Protein AF-A0A661NKR6-F1 (afdb_monomer_lite)

Foldseek 3Di:
DDDDDDDDDDDDDDDDPPDDPDPPDDPPDDPDDPPLPDPLPAQDDQDDLVPQQLDQDPFDWDWAPCVVVVDAPPRTKTAQDACVRLVNLAAEDPVADSVQRIAHLQQSSLVRSLSNRLCVSPPPFGKYWYGQQDPDPVCPPSHHRFKTKIFRPSLFCDDPPDDDDDDQRCPPPDPSSNVSSLSSVLSSLSSSCQQQLNQKAKAAPDPVSLVVSQVVCVVVVRDAHPVGDNYDHDDPVRPGIIIMGGDSPQDNDSCSSVPDDDPPDDDDDDDDD

Radius of gyration: 27.92 Å; chains: 1; bounding box: 48×141×42 Å

Sequence (273 aa):
MLAAGALAPGFLWSEQLAVAPPPAHAAPRAPAAPAWEAPDPAPLPPVAADEYRCEVPDVEIEKAAACDRGAPYPYCHHQLPEPWKVERSYTVWRNTSPEHRTARLALVNLALATAAEYSRIYPGEVLAIGDLDAPGPRHETHDEGVDMDLYLPSAMAVENLRLGEYGENYADLTPLQRRMRQGRVETLARILATCTNGRLRIFYNDEEVEARFLAWYRARGFEESELGPPMRAHNDLHRFHFHVTIPQDSPDGPDLASAGTAPRQPRPPARNR

Structure (mmCIF, N/CA/C/O backbone):
data_AF-A0A661NKR6-F1
#
_entry.id   AF-A0A661NKR6-F1
#
loop_
_atom_site.group_PDB
_atom_site.id
_atom_site.type_symbol
_atom_site.label_atom_id
_atom_site.label_alt_id
_atom_site.label_comp_id
_atom_site.label_asym_id
_atom_site.label_entity_id
_atom_site.label_seq_id
_atom_site.pdbx_PDB_ins_code
_atom_site.Cartn_x
_atom_site.Cartn_y
_atom_site.Cartn_z
_atom_site.occupancy
_atom_site.B_iso_or_equiv
_atom_site.auth_seq_id
_atom_site.auth_comp_id
_atom_site.auth_asym_id
_atom_site.auth_atom_id
_atom_site.pdbx_PDB_model_num
ATOM 1 N N . MET A 1 1 ? 12.064 91.093 -14.810 1.00 40.44 1 MET A N 1
ATOM 2 C CA . MET A 1 1 ? 10.736 90.544 -15.165 1.00 40.44 1 MET A CA 1
ATOM 3 C C . MET A 1 1 ? 10.422 89.500 -14.099 1.00 40.44 1 MET A C 1
ATOM 5 O O . MET A 1 1 ? 11.179 88.550 -14.004 1.00 40.44 1 MET A O 1
ATOM 9 N N . LEU A 1 2 ? 9.699 89.878 -13.033 1.00 35.88 2 LEU A N 1
ATOM 10 C CA . LEU A 1 2 ? 8.238 89.688 -12.856 1.00 35.88 2 LEU A CA 1
ATOM 11 C C . LEU A 1 2 ? 7.853 88.196 -12.937 1.00 35.88 2 LEU A C 1
ATOM 13 O O . LEU A 1 2 ? 8.166 87.582 -13.944 1.00 35.88 2 LEU A O 1
ATOM 17 N N . ALA A 1 3 ? 7.143 87.555 -12.010 1.00 31.30 3 ALA A N 1
ATOM 18 C CA . ALA A 1 3 ? 6.598 87.883 -10.691 1.00 31.30 3 ALA A CA 1
ATOM 19 C C . ALA A 1 3 ? 6.043 86.566 -10.081 1.00 31.30 3 ALA A C 1
ATOM 21 O O . ALA A 1 3 ? 5.913 85.584 -10.804 1.00 31.30 3 ALA A O 1
ATOM 22 N N . ALA A 1 4 ? 5.752 86.592 -8.770 1.00 34.66 4 ALA A N 1
ATOM 23 C CA . ALA A 1 4 ? 4.672 85.923 -8.010 1.00 34.66 4 ALA A CA 1
ATOM 24 C C . ALA A 1 4 ? 3.889 84.754 -8.666 1.00 34.66 4 ALA A C 1
ATOM 26 O O . ALA A 1 4 ? 3.491 84.823 -9.815 1.00 34.66 4 ALA A O 1
ATOM 27 N N . GLY A 1 5 ? 3.510 83.677 -7.981 1.00 31.11 5 GLY A N 1
ATOM 28 C CA . GLY A 1 5 ? 3.109 83.573 -6.583 1.00 31.11 5 GLY A CA 1
ATOM 29 C C . GLY A 1 5 ? 1.701 82.962 -6.504 1.00 31.11 5 GLY A C 1
ATOM 30 O O . GLY A 1 5 ? 0.771 83.502 -7.081 1.00 31.11 5 GLY A O 1
ATOM 31 N N . ALA A 1 6 ? 1.605 81.877 -5.735 1.00 36.94 6 ALA A N 1
ATOM 32 C CA . ALA A 1 6 ? 0.511 81.495 -4.839 1.00 36.94 6 ALA A CA 1
ATOM 33 C C . ALA A 1 6 ? -0.897 81.090 -5.355 1.00 36.94 6 ALA A C 1
ATOM 35 O O . ALA A 1 6 ? -1.451 81.619 -6.309 1.00 36.94 6 ALA A O 1
ATOM 36 N N . LEU A 1 7 ? -1.480 80.227 -4.506 1.00 38.34 7 LEU A N 1
ATOM 37 C CA . LEU A 1 7 ? -2.897 79.965 -4.210 1.00 38.34 7 LEU A CA 1
ATOM 38 C C . LEU A 1 7 ? -3.611 78.829 -4.959 1.00 38.34 7 LEU A C 1
ATOM 40 O O . LEU A 1 7 ? -4.052 78.945 -6.096 1.00 38.34 7 LEU A O 1
ATOM 44 N N . ALA A 1 8 ? -3.838 77.759 -4.192 1.00 43.47 8 ALA A N 1
ATOM 45 C CA . ALA A 1 8 ? -5.017 76.914 -4.308 1.00 43.47 8 ALA A CA 1
ATOM 46 C C . ALA A 1 8 ? -6.291 77.710 -3.964 1.00 43.47 8 ALA A C 1
ATOM 48 O O . ALA A 1 8 ? -6.254 78.608 -3.116 1.00 43.47 8 ALA A O 1
ATOM 49 N N . PRO A 1 9 ? -7.431 77.308 -4.538 1.00 44.81 9 PRO A N 1
ATOM 50 C CA . PRO A 1 9 ? -8.636 77.159 -3.732 1.00 44.81 9 PRO A CA 1
ATOM 51 C C . PRO A 1 9 ? -9.351 75.830 -4.009 1.00 44.81 9 PRO A C 1
ATOM 53 O O . PRO A 1 9 ? -9.241 75.236 -5.080 1.00 44.81 9 PRO A O 1
ATOM 56 N N . GLY A 1 10 ? -10.061 75.352 -2.988 1.00 33.41 10 GLY A N 1
ATOM 57 C CA . GLY A 1 10 ? -10.789 74.092 -3.016 1.00 33.41 10 GLY A CA 1
ATOM 58 C C . GLY A 1 10 ? -12.056 74.105 -3.867 1.00 33.41 10 GLY A C 1
ATOM 59 O O . GLY A 1 10 ? -12.568 75.150 -4.258 1.00 33.41 10 GLY A O 1
ATOM 60 N N . PHE A 1 11 ? -12.592 72.904 -4.064 1.00 36.03 11 PHE A N 1
ATOM 61 C CA . PHE A 1 11 ? -13.990 72.682 -4.401 1.00 36.03 11 PHE A CA 1
ATOM 62 C C . PHE A 1 11 ? -14.528 71.537 -3.541 1.00 36.03 11 PHE A C 1
ATOM 64 O O . PHE A 1 11 ? -13.952 70.452 -3.478 1.00 36.03 11 PHE A O 1
ATOM 71 N N . LEU A 1 12 ? -15.618 71.837 -2.840 1.00 37.28 12 LEU A N 1
ATOM 72 C CA . LEU A 1 12 ? -16.447 70.919 -2.074 1.00 37.28 12 LEU A CA 1
ATOM 73 C C . LEU A 1 12 ? -17.610 70.436 -2.958 1.00 37.28 12 LEU A C 1
ATOM 75 O O . LEU A 1 12 ? -18.268 71.249 -3.596 1.00 37.28 12 LEU A O 1
ATOM 79 N N . TRP A 1 13 ? -17.886 69.136 -2.833 1.00 32.88 13 TRP A N 1
ATOM 80 C CA . TRP A 1 13 ? -19.201 68.475 -2.777 1.00 32.88 13 TRP A CA 1
ATOM 81 C C . TRP A 1 13 ? -19.992 68.078 -4.041 1.00 32.88 13 TRP A C 1
ATOM 83 O O . TRP A 1 13 ? -20.282 68.877 -4.922 1.00 32.88 13 TRP A O 1
ATOM 93 N N . SER A 1 14 ? -20.459 66.821 -3.929 1.00 34.62 14 SER A N 1
ATOM 94 C CA . SER A 1 14 ? -21.691 66.198 -4.445 1.00 34.62 14 SER A CA 1
ATOM 95 C C . SER A 1 14 ? -21.718 65.694 -5.890 1.00 34.62 14 SER A C 1
ATOM 97 O O . SER A 1 14 ? -21.875 66.462 -6.822 1.00 34.62 14 SER A O 1
ATOM 99 N N . GLU A 1 15 ? -21.672 64.369 -6.067 1.00 39.12 15 GLU A N 1
ATOM 100 C CA . GLU A 1 15 ? -22.885 63.534 -6.141 1.00 39.12 15 GLU A CA 1
ATOM 101 C C . GLU A 1 15 ? -22.508 62.049 -5.987 1.00 39.12 15 GLU A C 1
ATOM 103 O O . GLU A 1 15 ? -21.782 61.460 -6.787 1.00 39.12 15 GLU A O 1
ATOM 108 N N . GLN A 1 16 ? -22.986 61.443 -4.899 1.00 40.41 16 GLN A N 1
ATOM 109 C CA . GLN A 1 16 ? -22.987 59.999 -4.705 1.00 40.41 16 GLN A CA 1
ATOM 110 C C . GLN A 1 16 ? -24.008 59.389 -5.663 1.00 40.41 16 GLN A C 1
ATOM 112 O O . GLN A 1 16 ? -25.210 59.426 -5.410 1.00 40.41 16 GLN A O 1
ATOM 117 N N . LEU A 1 17 ? -23.527 58.786 -6.747 1.00 41.84 17 LEU A N 1
ATOM 118 C CA . LEU A 1 17 ? -24.308 57.792 -7.469 1.00 41.84 17 LEU A CA 1
ATOM 119 C C . LEU A 1 17 ? -24.427 56.562 -6.566 1.00 41.84 17 LEU A C 1
ATOM 121 O O . LEU A 1 17 ? -23.497 55.766 -6.435 1.00 41.84 17 LEU A O 1
ATOM 125 N N . ALA A 1 18 ? -25.576 56.441 -5.905 1.00 38.78 18 ALA A N 1
ATOM 126 C CA . ALA A 1 18 ? -25.993 55.220 -5.241 1.00 38.78 18 ALA A CA 1
ATOM 127 C C . ALA A 1 18 ? -26.123 54.114 -6.299 1.00 38.78 18 ALA A C 1
ATOM 129 O O . ALA A 1 18 ? -27.125 54.013 -7.005 1.00 38.78 18 ALA A O 1
ATOM 130 N N . VAL A 1 19 ? -25.085 53.289 -6.426 1.00 44.19 19 VAL A N 1
ATOM 131 C CA . VAL A 1 19 ? -25.174 52.020 -7.143 1.00 44.19 19 VAL A CA 1
ATOM 132 C C . VAL A 1 19 ? -26.032 51.103 -6.278 1.00 44.19 19 VAL A C 1
ATOM 134 O O . VAL A 1 19 ? -25.645 50.747 -5.165 1.00 44.19 19 VAL A O 1
ATOM 137 N N . ALA A 1 20 ? -27.228 50.774 -6.764 1.00 43.50 20 ALA A N 1
ATOM 138 C CA . ALA A 1 20 ? -28.086 49.786 -6.128 1.00 43.50 20 ALA A CA 1
ATOM 139 C C . ALA A 1 20 ? -27.299 48.474 -5.939 1.00 43.50 20 ALA A C 1
ATOM 141 O O . ALA A 1 20 ? -26.609 48.051 -6.874 1.00 43.50 20 ALA A O 1
ATOM 142 N N . PRO A 1 21 ? -27.367 47.825 -4.762 1.00 45.12 21 PRO A N 1
ATOM 143 C CA . PRO A 1 21 ? -26.726 46.534 -4.582 1.00 45.12 21 PRO A CA 1
ATOM 144 C C . PRO A 1 21 ? -27.314 45.541 -5.598 1.00 45.12 21 PRO A C 1
ATOM 146 O O . PRO A 1 21 ? -28.528 45.566 -5.839 1.00 45.12 21 PRO A O 1
ATOM 149 N N . PRO A 1 22 ? -26.485 44.680 -6.212 1.00 42.25 22 PRO A N 1
ATOM 150 C CA . PRO A 1 22 ? -26.990 43.625 -7.077 1.00 42.25 22 PRO A CA 1
ATOM 151 C C . PRO A 1 22 ? -27.999 42.765 -6.299 1.00 42.25 22 PRO A C 1
ATOM 153 O O . PRO A 1 22 ? -27.866 42.620 -5.077 1.00 42.25 22 PRO A O 1
ATOM 156 N N . PRO A 1 23 ? -29.021 42.205 -6.973 1.00 45.16 23 PRO A N 1
ATOM 157 C CA . PRO A 1 23 ? -29.995 41.345 -6.317 1.00 45.16 23 PRO A CA 1
ATOM 158 C C . PRO A 1 23 ? -29.260 40.230 -5.576 1.00 45.16 23 PRO A C 1
ATOM 160 O O . PRO A 1 23 ? -28.330 39.632 -6.119 1.00 45.16 23 PRO A O 1
ATOM 163 N N . ALA A 1 24 ? -29.666 39.981 -4.329 1.00 43.22 24 ALA A N 1
ATOM 164 C CA . ALA A 1 24 ? -29.110 38.926 -3.499 1.00 43.22 24 ALA A CA 1
ATOM 165 C C . ALA A 1 24 ? -29.130 37.611 -4.286 1.00 43.22 24 ALA A C 1
ATOM 167 O O . ALA A 1 24 ? -30.191 37.030 -4.525 1.00 43.22 24 ALA A O 1
ATOM 168 N N . HIS A 1 25 ? -27.952 37.167 -4.725 1.00 39.28 25 HIS A N 1
ATOM 169 C CA . HIS A 1 25 ? -27.786 35.836 -5.272 1.00 39.28 25 HIS A CA 1
ATOM 170 C C . HIS A 1 25 ? -28.262 34.864 -4.198 1.00 39.28 25 HIS A C 1
ATOM 172 O O . HIS A 1 25 ? -27.736 34.858 -3.083 1.00 39.28 25 HIS A O 1
ATOM 178 N N . ALA A 1 26 ? -29.299 34.089 -4.523 1.00 44.75 26 ALA A N 1
ATOM 179 C CA . ALA A 1 26 ? -29.716 32.965 -3.707 1.00 44.75 26 ALA A CA 1
ATOM 180 C C . ALA A 1 26 ? -28.461 32.165 -3.347 1.00 44.75 26 ALA A C 1
ATOM 182 O O . ALA A 1 26 ? -27.665 31.846 -4.235 1.00 44.75 26 ALA A O 1
ATOM 183 N N . ALA A 1 27 ? -28.267 31.918 -2.049 1.00 40.09 27 ALA A N 1
ATOM 184 C CA . ALA A 1 27 ? -27.129 31.158 -1.563 1.00 40.09 27 ALA A CA 1
ATOM 185 C C . ALA A 1 27 ? -26.993 29.884 -2.414 1.00 40.09 27 ALA A C 1
ATOM 187 O O . ALA A 1 27 ? -28.008 29.210 -2.641 1.00 40.09 27 ALA A O 1
ATOM 188 N N . PRO A 1 28 ? -25.792 29.566 -2.932 1.00 42.09 28 PRO A N 1
ATOM 189 C CA . PRO A 1 28 ? -25.600 28.328 -3.661 1.00 42.09 28 PRO A CA 1
ATOM 190 C C . PRO A 1 28 ? -26.069 27.190 -2.759 1.00 42.09 28 PRO A C 1
ATOM 192 O O . PRO A 1 28 ? -25.642 27.073 -1.609 1.00 42.09 28 PRO A O 1
ATOM 195 N N . ARG A 1 29 ? -27.014 26.393 -3.268 1.00 42.31 29 ARG A N 1
ATOM 196 C CA . ARG A 1 29 ? -27.435 25.149 -2.626 1.00 42.31 29 ARG A CA 1
ATOM 197 C C . ARG A 1 29 ? -26.159 24.378 -2.303 1.00 42.31 29 ARG A C 1
ATOM 199 O O . ARG A 1 29 ? -25.349 24.177 -3.209 1.00 42.31 29 ARG A O 1
ATOM 206 N N . ALA A 1 30 ? -25.980 24.005 -1.035 1.00 40.44 30 ALA A N 1
ATOM 207 C CA . ALA A 1 30 ? -24.858 23.177 -0.621 1.00 40.44 30 ALA A CA 1
ATOM 208 C C . ALA A 1 30 ? -24.734 21.999 -1.607 1.00 40.44 30 ALA A C 1
ATOM 210 O O . ALA A 1 30 ? -25.768 21.403 -1.943 1.00 40.44 30 ALA A O 1
ATOM 211 N N . PRO A 1 31 ? -23.532 21.715 -2.139 1.00 43.75 31 PRO A N 1
ATOM 212 C CA . PRO A 1 31 ? -23.353 20.565 -3.008 1.00 43.75 31 PRO A CA 1
ATOM 213 C C . PRO A 1 31 ? -23.849 19.328 -2.260 1.00 43.75 31 PRO A C 1
ATOM 215 O O . PRO A 1 31 ? -23.598 19.178 -1.064 1.00 43.75 31 PRO A O 1
ATOM 218 N N . ALA A 1 32 ? -24.609 18.482 -2.955 1.00 43.22 32 ALA A N 1
ATOM 219 C CA . ALA A 1 32 ? -24.983 17.183 -2.421 1.00 43.22 32 ALA A CA 1
ATOM 220 C C . ALA A 1 32 ? -23.702 16.465 -1.982 1.00 43.22 32 ALA A C 1
ATOM 222 O O . ALA A 1 32 ? -22.708 16.491 -2.715 1.00 43.22 32 ALA A O 1
ATOM 223 N N . ALA A 1 33 ? -23.719 15.883 -0.784 1.00 39.09 33 ALA A N 1
ATOM 224 C CA . ALA A 1 33 ? -22.592 15.116 -0.295 1.00 39.09 33 ALA A CA 1
ATOM 225 C C . ALA A 1 33 ? -22.205 14.038 -1.326 1.00 39.09 33 ALA A C 1
ATOM 227 O O . ALA A 1 33 ? -23.085 13.484 -2.000 1.00 39.09 33 ALA A O 1
ATOM 228 N N . PRO A 1 34 ? -20.902 13.785 -1.528 1.00 40.12 34 PRO A N 1
ATOM 229 C CA . PRO A 1 34 ? -20.452 12.813 -2.509 1.00 40.12 34 PRO A CA 1
ATOM 230 C C . PRO A 1 34 ? -21.008 11.420 -2.178 1.00 40.12 34 PRO A C 1
ATOM 232 O O . PRO A 1 34 ? -21.169 11.051 -1.018 1.00 40.12 34 PRO A O 1
ATOM 235 N N . ALA A 1 35 ? -21.298 10.636 -3.219 1.00 39.88 35 ALA A N 1
ATOM 236 C CA . ALA A 1 35 ? -22.037 9.369 -3.158 1.00 39.88 35 ALA A CA 1
ATOM 237 C C . ALA A 1 35 ? -21.377 8.231 -2.339 1.00 39.88 35 ALA A C 1
ATOM 239 O O . ALA A 1 35 ? -21.869 7.106 -2.361 1.00 39.88 35 ALA A O 1
ATOM 240 N N . TRP A 1 36 ? -20.278 8.502 -1.632 1.00 46.62 36 TRP A N 1
ATOM 241 C CA . TRP A 1 36 ? -19.588 7.567 -0.743 1.00 46.62 36 TRP A CA 1
ATOM 242 C C . TRP A 1 36 ? -19.952 7.742 0.742 1.00 46.62 36 TRP A C 1
ATOM 244 O O . TRP A 1 36 ? -19.461 6.976 1.567 1.00 46.62 36 TRP A O 1
ATOM 254 N N . GLU A 1 37 ? -20.852 8.669 1.098 1.00 42.56 37 GLU A N 1
ATOM 255 C CA . GLU A 1 37 ? -21.526 8.684 2.409 1.00 42.56 37 GLU A CA 1
ATOM 256 C C . GLU A 1 37 ? -22.512 7.505 2.536 1.00 42.56 37 GLU A C 1
ATOM 258 O O . GLU A 1 37 ? -23.729 7.665 2.643 1.00 42.56 37 GLU A O 1
ATOM 263 N N . ALA A 1 38 ? -22.001 6.275 2.518 1.00 46.84 38 ALA A N 1
ATOM 264 C CA . ALA A 1 38 ? -22.726 5.177 3.133 1.00 46.84 38 ALA A CA 1
ATOM 265 C C . ALA A 1 38 ? -22.818 5.467 4.646 1.00 46.84 38 ALA A C 1
ATOM 267 O O . ALA A 1 38 ? -21.849 5.972 5.223 1.00 46.84 38 ALA A O 1
ATOM 268 N N . PRO A 1 39 ? -23.953 5.179 5.313 1.00 43.03 39 PRO A N 1
ATOM 269 C CA . PRO A 1 39 ? -24.022 5.275 6.765 1.00 43.03 39 PRO A CA 1
ATOM 270 C C . PRO A 1 39 ? -22.905 4.416 7.352 1.00 43.03 39 PRO A C 1
ATOM 272 O O . PRO A 1 39 ? -22.816 3.235 7.023 1.00 43.03 39 PRO A O 1
ATOM 275 N N . ASP A 1 40 ? -22.055 5.036 8.175 1.00 53.34 40 ASP A N 1
ATOM 276 C CA . ASP A 1 40 ? -20.886 4.415 8.798 1.00 53.34 40 ASP A CA 1
ATOM 277 C C . ASP A 1 40 ? -21.330 3.086 9.452 1.00 53.34 40 ASP A C 1
ATOM 279 O O . ASP A 1 40 ? -22.037 3.119 10.469 1.00 53.34 40 ASP A O 1
ATOM 283 N N . PRO A 1 41 ? -21.018 1.909 8.864 1.00 48.88 41 PRO A N 1
ATOM 284 C CA . PRO A 1 41 ? -21.438 0.636 9.434 1.00 48.88 41 PRO A CA 1
ATOM 285 C C . PRO A 1 41 ? -20.818 0.512 10.818 1.00 48.88 41 PRO A C 1
ATOM 287 O O . PRO A 1 41 ? -19.670 0.905 10.993 1.00 48.88 41 PRO A O 1
ATOM 290 N N . ALA A 1 42 ? -21.563 -0.013 11.797 1.00 45.44 42 ALA A N 1
ATOM 291 C CA . ALA A 1 42 ? -21.085 -0.179 13.171 1.00 45.44 42 ALA A CA 1
ATOM 292 C C . ALA A 1 42 ? -19.639 -0.719 13.203 1.00 45.44 42 ALA A C 1
ATOM 294 O O . ALA A 1 42 ? -19.317 -1.571 12.371 1.00 45.44 42 ALA A O 1
ATOM 295 N N . PRO A 1 43 ? -18.776 -0.237 14.125 1.00 51.53 43 PRO A N 1
ATOM 296 C CA . PRO A 1 43 ? -17.371 -0.627 14.165 1.00 51.53 43 PRO A CA 1
ATOM 297 C C . PRO A 1 43 ? -17.261 -2.147 14.107 1.00 51.53 43 PRO A C 1
ATOM 299 O O . PRO A 1 43 ? -17.756 -2.842 14.998 1.00 51.53 43 PRO A O 1
ATOM 302 N N . LEU A 1 44 ? -16.650 -2.652 13.035 1.00 54.56 44 LEU A N 1
ATOM 303 C CA . LEU A 1 44 ? -16.362 -4.071 12.942 1.00 54.56 44 LEU A CA 1
ATOM 304 C C . LEU A 1 44 ? -15.378 -4.412 14.067 1.00 54.56 44 LEU A C 1
ATOM 306 O O . LEU A 1 44 ? -14.444 -3.638 14.315 1.00 54.56 44 LEU A O 1
ATOM 310 N N . PRO A 1 45 ? -15.597 -5.520 14.796 1.00 51.66 45 PRO A N 1
ATOM 311 C CA . PRO A 1 45 ? -14.624 -5.974 15.773 1.00 51.66 45 PRO A CA 1
ATOM 312 C C . PRO A 1 45 ? -13.270 -6.162 15.071 1.00 51.66 45 PRO A C 1
ATOM 314 O O . PRO A 1 45 ? -13.246 -6.534 13.895 1.00 51.66 45 PRO A O 1
ATOM 317 N N . PRO A 1 46 ? -12.145 -5.886 15.753 1.00 55.88 46 PRO A N 1
ATOM 318 C CA . PRO A 1 46 ? -10.830 -6.076 15.161 1.00 55.88 46 PRO A CA 1
ATOM 319 C C . PRO A 1 46 ? -10.691 -7.530 14.703 1.00 55.88 46 PRO A C 1
ATOM 321 O O . PRO A 1 46 ? -10.867 -8.449 15.503 1.00 55.88 46 PRO A O 1
ATOM 324 N N . VAL A 1 47 ? -10.385 -7.715 13.419 1.00 59.00 47 VAL A N 1
ATOM 325 C CA . VAL A 1 47 ? -10.065 -9.023 12.835 1.00 59.00 47 VAL A CA 1
ATOM 326 C C . VAL A 1 47 ? -8.865 -9.597 13.587 1.00 59.00 47 VAL A C 1
ATOM 328 O O . VAL A 1 47 ? -7.891 -8.877 13.859 1.00 59.00 47 VAL A O 1
ATOM 331 N N . ALA A 1 48 ? -8.944 -10.870 13.979 1.00 57.91 48 ALA A N 1
ATOM 332 C CA . ALA A 1 48 ? -7.836 -11.519 14.666 1.00 57.91 48 ALA A CA 1
ATOM 333 C C . ALA A 1 48 ? -6.647 -11.677 13.698 1.00 57.91 48 ALA A C 1
ATOM 335 O O . ALA A 1 48 ? -6.812 -11.891 12.502 1.00 57.91 48 ALA A O 1
ATOM 336 N N . ALA A 1 49 ? -5.421 -11.504 14.197 1.00 52.66 49 ALA A N 1
ATOM 337 C CA . ALA A 1 49 ? -4.223 -11.407 13.353 1.00 52.66 49 ALA A CA 1
ATOM 338 C C . ALA A 1 49 ? -3.859 -12.703 12.604 1.00 52.66 49 ALA A C 1
ATOM 340 O O . ALA A 1 49 ? -3.099 -12.661 11.642 1.00 52.66 49 ALA A O 1
ATOM 341 N N . ASP A 1 50 ? -4.349 -13.847 13.070 1.00 56.72 50 ASP A N 1
ATOM 342 C CA . ASP A 1 50 ? -4.221 -15.164 12.444 1.00 56.72 50 ASP A CA 1
ATOM 343 C C . ASP A 1 50 ? -5.260 -15.414 11.338 1.00 56.72 50 ASP A C 1
ATOM 345 O O . ASP A 1 50 ? -5.233 -16.461 10.695 1.00 56.72 50 ASP A O 1
ATOM 349 N N . GLU A 1 51 ? -6.143 -14.446 11.075 1.00 70.94 51 GLU A N 1
ATOM 350 C CA . GLU A 1 51 ? -7.180 -14.543 10.045 1.00 70.94 51 GLU A CA 1
ATOM 351 C C . GLU A 1 51 ? -6.801 -13.861 8.721 1.00 70.94 51 GLU A C 1
ATOM 353 O O . GLU A 1 51 ? -7.576 -13.955 7.763 1.00 70.94 51 GLU A O 1
ATOM 358 N N . TYR A 1 52 ? -5.640 -13.191 8.638 1.00 87.00 52 TYR A N 1
ATOM 359 C CA . TYR A 1 52 ? -5.197 -12.570 7.388 1.00 87.00 52 TYR A CA 1
ATOM 360 C C . TYR A 1 52 ? -4.638 -13.611 6.420 1.00 87.00 52 TYR A C 1
ATOM 362 O O . TYR A 1 52 ? -3.678 -14.310 6.743 1.00 87.00 52 TYR A O 1
ATOM 370 N N . ARG A 1 53 ? -5.230 -13.713 5.226 1.00 87.44 53 ARG A N 1
ATOM 371 C CA . ARG A 1 53 ? -4.887 -14.778 4.266 1.00 87.44 53 ARG A CA 1
ATOM 372 C C . ARG A 1 53 ? -3.687 -14.448 3.391 1.00 87.44 53 ARG A C 1
ATOM 374 O O . ARG A 1 53 ? -2.934 -15.349 3.046 1.00 87.44 53 ARG A O 1
ATOM 381 N N . CYS A 1 54 ? -3.521 -13.171 3.037 1.00 87.50 54 CYS A N 1
ATOM 382 C CA . CYS A 1 54 ? -2.439 -12.691 2.169 1.00 87.50 54 CYS A CA 1
ATOM 383 C C . CYS A 1 54 ? -2.331 -13.464 0.840 1.00 87.50 54 CYS A C 1
ATOM 385 O O . CYS A 1 54 ? -1.247 -13.646 0.289 1.00 87.50 54 CYS A O 1
ATOM 387 N N . GLU A 1 55 ? -3.473 -13.927 0.330 1.00 89.94 55 GLU A N 1
ATOM 388 C CA . GLU A 1 55 ? -3.559 -14.656 -0.929 1.00 89.94 55 GLU A CA 1
ATOM 389 C C . GLU A 1 55 ? -3.461 -13.669 -2.094 1.00 89.94 55 GLU A C 1
ATOM 391 O O . GLU A 1 55 ? -4.257 -12.735 -2.207 1.00 89.94 55 GLU A O 1
ATOM 396 N N . VAL A 1 56 ? -2.482 -13.885 -2.973 1.00 91.19 56 VAL A N 1
ATOM 397 C CA . VAL A 1 56 ? -2.394 -13.159 -4.241 1.00 91.19 56 VAL A CA 1
ATOM 398 C C . VAL A 1 56 ? -3.463 -13.735 -5.180 1.00 91.19 56 VAL A C 1
ATOM 400 O O . VAL A 1 56 ? -3.467 -14.951 -5.395 1.00 91.19 56 VAL A O 1
ATOM 403 N N . PRO A 1 57 ? -4.368 -12.912 -5.739 1.00 91.00 57 PRO A N 1
ATOM 404 C CA . PRO A 1 57 ? -5.328 -13.361 -6.741 1.00 91.00 57 PRO A CA 1
ATOM 405 C C . PRO A 1 57 ? -4.643 -14.054 -7.924 1.00 91.00 57 PRO A C 1
ATOM 407 O O . PRO A 1 57 ? -3.588 -13.612 -8.377 1.00 91.00 57 PRO A O 1
ATOM 410 N N . ASP A 1 58 ? -5.268 -15.107 -8.455 1.00 90.75 58 ASP A N 1
ATOM 411 C CA . ASP A 1 58 ? -4.802 -15.787 -9.667 1.00 90.75 58 ASP A CA 1
ATOM 412 C C . ASP A 1 58 ? -5.071 -14.904 -10.896 1.00 90.75 58 ASP A C 1
ATOM 414 O O . ASP A 1 58 ? -6.152 -14.922 -11.488 1.00 90.75 58 ASP A O 1
ATOM 418 N N . VAL A 1 59 ? -4.100 -14.050 -11.222 1.00 93.25 59 VAL A N 1
ATOM 419 C CA . VAL A 1 59 ? -4.153 -13.103 -12.335 1.00 93.25 59 VAL A CA 1
ATOM 420 C C . VAL A 1 59 ? -2.809 -13.054 -13.047 1.00 93.25 59 VAL A C 1
ATOM 422 O O . VAL A 1 59 ? -1.746 -13.099 -12.431 1.00 93.25 59 VAL A O 1
ATOM 425 N N . GLU A 1 60 ? -2.846 -12.925 -14.370 1.00 94.56 60 GLU A N 1
ATOM 426 C CA . GLU A 1 60 ? -1.637 -12.686 -15.147 1.00 94.56 60 GLU A CA 1
ATOM 427 C C . GLU A 1 60 ? -1.093 -11.278 -14.870 1.00 94.56 60 GLU A C 1
ATOM 429 O O . GLU A 1 60 ? -1.765 -10.269 -15.117 1.00 94.56 60 GLU A O 1
ATOM 434 N N . ILE A 1 61 ? 0.146 -11.229 -14.381 1.00 96.19 61 ILE A N 1
ATOM 435 C CA . ILE A 1 61 ? 0.908 -10.002 -14.170 1.00 96.19 61 ILE A CA 1
ATOM 436 C C . ILE A 1 61 ? 1.855 -9.839 -15.355 1.00 96.19 61 ILE A C 1
ATOM 438 O O . ILE A 1 61 ? 2.776 -10.636 -15.551 1.00 96.19 61 ILE A O 1
ATOM 442 N N . GLU A 1 62 ? 1.615 -8.804 -16.156 1.00 96.62 62 GLU A N 1
ATOM 443 C CA . GLU A 1 62 ? 2.480 -8.479 -17.285 1.00 96.62 62 GLU A CA 1
ATOM 444 C C . GLU A 1 62 ? 3.877 -8.096 -16.780 1.00 96.62 62 GLU A C 1
ATOM 446 O O . GLU A 1 62 ? 4.029 -7.398 -15.776 1.00 96.62 62 GLU A O 1
ATOM 451 N N . LYS A 1 63 ? 4.910 -8.569 -17.479 1.00 95.94 63 LYS A N 1
ATOM 452 C CA . LYS A 1 63 ? 6.315 -8.333 -17.138 1.00 95.94 63 LYS A CA 1
ATOM 453 C C . LYS A 1 63 ? 7.079 -7.783 -18.331 1.00 95.94 63 LYS A C 1
ATOM 455 O O . LYS A 1 63 ? 6.819 -8.155 -19.477 1.00 95.94 63 LYS A O 1
ATOM 460 N N . ALA A 1 64 ? 8.087 -6.963 -18.061 1.00 96.25 64 ALA A N 1
ATOM 461 C CA . ALA A 1 64 ? 8.999 -6.493 -19.091 1.00 96.25 64 ALA A CA 1
ATOM 462 C C . ALA A 1 64 ? 9.791 -7.659 -19.708 1.00 96.25 64 ALA A C 1
ATOM 464 O O . ALA A 1 64 ? 10.283 -8.544 -19.005 1.00 96.25 64 ALA A O 1
ATOM 465 N N . ALA A 1 65 ? 10.037 -7.612 -21.020 1.00 96.62 65 ALA A N 1
ATOM 466 C CA . ALA A 1 65 ? 10.797 -8.646 -21.737 1.00 96.62 65 ALA A CA 1
ATOM 467 C C . ALA A 1 65 ? 12.234 -8.856 -21.209 1.00 96.62 65 ALA A C 1
ATOM 469 O O . ALA A 1 65 ? 12.885 -9.853 -21.521 1.00 96.62 65 ALA A O 1
ATOM 470 N N . ALA A 1 66 ? 12.782 -7.904 -20.446 1.00 96.19 66 ALA A N 1
ATOM 471 C CA . ALA A 1 66 ? 14.090 -8.052 -19.814 1.00 96.19 66 ALA A CA 1
ATOM 472 C C . ALA A 1 66 ? 14.077 -9.034 -18.627 1.00 96.19 66 ALA A C 1
ATOM 474 O O . ALA A 1 66 ? 15.121 -9.619 -18.331 1.00 96.19 66 ALA A O 1
ATOM 475 N N . CYS A 1 67 ? 12.915 -9.283 -18.010 1.00 95.25 67 CYS A N 1
ATOM 476 C CA . CYS A 1 67 ? 12.760 -10.279 -16.950 1.00 95.25 67 CYS A CA 1
ATOM 477 C C . CYS A 1 67 ? 13.112 -11.693 -17.424 1.00 95.25 67 CYS A C 1
ATOM 479 O O . CYS A 1 67 ? 13.799 -12.422 -16.715 1.00 95.25 67 CYS A O 1
ATOM 481 N N . ASP A 1 68 ? 12.751 -12.057 -18.659 1.00 95.56 68 ASP A N 1
ATOM 482 C CA . ASP A 1 68 ? 13.068 -13.377 -19.231 1.00 95.56 68 ASP A CA 1
ATOM 483 C C . ASP A 1 68 ? 14.572 -13.611 -19.424 1.00 95.56 68 ASP A C 1
ATOM 485 O O . ASP A 1 68 ? 15.020 -14.744 -19.588 1.00 95.56 68 ASP A O 1
ATOM 489 N N . ARG A 1 69 ? 15.367 -12.538 -19.393 1.00 95.19 69 ARG A N 1
ATOM 490 C CA . ARG A 1 69 ? 16.831 -12.589 -19.472 1.00 95.19 69 ARG A CA 1
ATOM 491 C C . ARG A 1 69 ? 17.507 -12.457 -18.105 1.00 95.19 69 ARG A C 1
ATOM 493 O O . ARG A 1 69 ? 18.728 -12.351 -18.060 1.00 95.19 69 ARG A O 1
ATOM 500 N N . GLY A 1 70 ? 16.738 -12.426 -17.014 1.00 92.56 70 GLY A N 1
ATOM 501 C CA . GLY A 1 70 ? 17.258 -12.233 -15.659 1.00 92.56 70 GLY A CA 1
ATOM 502 C C . GLY A 1 70 ? 17.857 -10.845 -15.422 1.00 92.56 70 GLY A C 1
ATOM 503 O O . GLY A 1 70 ? 18.767 -10.707 -14.608 1.00 92.56 70 GLY A O 1
ATOM 504 N N . ALA A 1 71 ? 17.406 -9.821 -16.157 1.00 95.88 71 ALA A N 1
ATOM 505 C CA . ALA A 1 71 ? 17.853 -8.454 -15.910 1.00 95.88 71 ALA A CA 1
ATOM 506 C C . ALA A 1 71 ? 17.401 -7.984 -14.513 1.00 95.88 71 ALA A C 1
ATOM 508 O O . ALA A 1 71 ? 16.318 -8.368 -14.072 1.00 95.88 71 ALA A O 1
ATOM 509 N N . PRO A 1 72 ? 18.183 -7.140 -13.821 1.00 93.19 72 PRO A N 1
ATOM 510 C CA . PRO A 1 72 ? 17.752 -6.554 -12.559 1.00 93.19 72 PRO A CA 1
ATOM 511 C C . PRO A 1 72 ? 16.720 -5.442 -12.790 1.00 93.19 72 PRO A C 1
ATOM 513 O O . PRO A 1 72 ? 16.540 -4.947 -13.908 1.00 93.19 72 PRO A O 1
ATOM 516 N N . TYR A 1 73 ? 16.082 -5.005 -11.709 1.00 93.00 73 TYR A N 1
ATOM 517 C CA . TYR A 1 73 ? 15.376 -3.726 -11.669 1.00 93.00 73 TYR A CA 1
ATOM 518 C C . TYR A 1 73 ? 16.339 -2.562 -12.014 1.00 93.00 73 TYR A C 1
ATOM 520 O O . TYR A 1 73 ? 17.524 -2.666 -11.681 1.00 93.00 73 TYR A O 1
ATOM 528 N N . PRO A 1 74 ? 15.903 -1.489 -12.707 1.00 93.62 74 PRO A N 1
ATOM 529 C CA . PRO A 1 74 ? 14.543 -1.210 -13.198 1.00 93.62 74 PRO A CA 1
ATOM 530 C C . PRO A 1 74 ? 14.185 -1.894 -14.528 1.00 93.62 74 PRO A C 1
ATOM 532 O O . PRO A 1 74 ? 13.064 -1.775 -15.015 1.00 93.62 74 PRO A O 1
ATOM 535 N N . TYR A 1 75 ? 15.109 -2.633 -15.149 1.00 95.00 75 TYR A N 1
ATOM 536 C CA . TYR A 1 75 ? 14.867 -3.239 -16.462 1.00 95.00 75 TYR A CA 1
ATOM 537 C C . TYR A 1 75 ? 13.872 -4.401 -16.404 1.00 95.00 75 TYR A C 1
ATOM 539 O O . TYR A 1 75 ? 13.042 -4.534 -17.302 1.00 95.00 75 TYR A O 1
ATOM 547 N N . CYS A 1 76 ? 13.952 -5.243 -15.369 1.00 95.44 76 CYS A N 1
ATOM 548 C CA . CYS A 1 76 ? 12.900 -6.203 -15.057 1.00 95.44 76 CYS A CA 1
ATOM 549 C C . CYS A 1 76 ? 11.915 -5.601 -14.053 1.00 95.44 76 CYS A C 1
ATOM 551 O O . CYS A 1 76 ? 12.226 -5.472 -12.869 1.00 95.44 76 CYS A O 1
ATOM 553 N N . HIS A 1 77 ? 10.721 -5.276 -14.535 1.00 95.69 77 HIS A N 1
ATOM 554 C CA . HIS A 1 77 ? 9.598 -4.804 -13.737 1.00 95.69 77 HIS A CA 1
ATOM 555 C C . HIS A 1 77 ? 8.305 -5.486 -14.187 1.00 95.69 77 HIS A C 1
ATOM 557 O O . HIS A 1 77 ? 8.217 -6.054 -15.282 1.00 95.69 77 HIS A O 1
ATOM 563 N N . HIS A 1 78 ? 7.315 -5.426 -13.311 1.00 97.06 78 HIS A N 1
ATOM 564 C CA . HIS A 1 78 ? 6.004 -6.027 -13.457 1.00 97.06 78 HIS A CA 1
ATOM 565 C C . HIS A 1 78 ? 4.950 -4.933 -13.377 1.00 97.06 78 HIS A C 1
ATOM 567 O O . HIS A 1 78 ? 5.038 -4.044 -12.533 1.00 97.06 78 HIS A O 1
ATOM 573 N N . GLN A 1 79 ? 3.977 -5.000 -14.270 1.00 97.19 79 GLN A N 1
ATOM 574 C CA . GLN A 1 79 ? 2.885 -4.050 -14.368 1.00 97.19 79 GLN A CA 1
ATOM 575 C C . GLN A 1 79 ? 1.766 -4.480 -13.423 1.00 97.19 79 GLN A C 1
ATOM 577 O O . GLN A 1 79 ? 1.243 -5.591 -13.545 1.00 97.19 79 GLN A O 1
ATOM 582 N N . LEU A 1 80 ? 1.361 -3.592 -12.512 1.00 97.44 80 LEU A N 1
ATOM 583 C CA . LEU A 1 80 ? 0.148 -3.783 -11.727 1.00 97.44 80 LEU A CA 1
ATOM 584 C C . LEU A 1 80 ? -1.019 -4.026 -12.701 1.00 97.44 80 LEU A C 1
ATOM 586 O O . LEU A 1 80 ? -1.220 -3.197 -13.600 1.00 97.44 80 LEU A O 1
ATOM 590 N N . PRO A 1 81 ? -1.769 -5.137 -12.557 1.00 96.56 81 PRO A N 1
ATOM 591 C CA . PRO A 1 81 ? -2.900 -5.434 -13.421 1.00 96.56 81 PRO A CA 1
ATOM 592 C C . PRO A 1 81 ? -3.930 -4.301 -13.476 1.00 96.56 81 PRO A C 1
ATOM 594 O O . PRO A 1 81 ? -3.942 -3.362 -12.681 1.00 96.56 81 PRO A O 1
ATOM 597 N N . GLU A 1 82 ? -4.851 -4.390 -14.424 1.00 95.81 82 GLU A N 1
ATOM 598 C CA . GLU A 1 82 ? -5.988 -3.477 -14.445 1.00 95.81 82 GLU A CA 1
ATOM 599 C C . GLU A 1 82 ? -7.039 -3.911 -13.408 1.00 95.81 82 GLU A C 1
ATOM 601 O O . GLU A 1 82 ? -7.315 -5.112 -13.315 1.00 95.81 82 GLU A O 1
ATOM 606 N N . PRO A 1 83 ? -7.692 -2.985 -12.676 1.00 93.94 83 PRO A N 1
ATOM 607 C CA . PRO A 1 83 ? -8.625 -3.321 -11.594 1.00 93.94 83 PRO A CA 1
ATOM 608 C C . PRO A 1 83 ? -9.718 -4.335 -11.956 1.00 93.94 83 PRO A C 1
ATOM 610 O O . PRO A 1 83 ? -10.122 -5.163 -11.142 1.00 93.94 83 PRO A O 1
ATOM 613 N N . TRP A 1 84 ? -10.220 -4.300 -13.193 1.00 92.62 84 TRP A N 1
ATOM 614 C CA . TRP A 1 84 ? -11.266 -5.223 -13.643 1.00 92.62 84 TRP A CA 1
ATOM 615 C C . TRP A 1 84 ? -10.783 -6.667 -13.830 1.00 92.62 84 TRP A C 1
ATOM 617 O O . TRP A 1 84 ? -11.625 -7.553 -13.942 1.00 92.62 84 TRP A O 1
ATOM 627 N N . LYS A 1 85 ? -9.467 -6.919 -13.864 1.00 92.38 85 LYS A N 1
ATOM 628 C CA . LYS A 1 85 ? -8.897 -8.274 -13.915 1.00 92.38 85 LYS A CA 1
ATOM 629 C C . LYS A 1 85 ? -8.902 -8.975 -12.550 1.00 92.38 85 LYS A C 1
ATOM 631 O O . LYS A 1 85 ? -8.735 -10.185 -12.514 1.00 92.38 85 LYS A O 1
ATOM 636 N N . VAL A 1 86 ? -9.115 -8.241 -11.454 1.00 89.25 86 VAL A N 1
ATOM 637 C CA . VAL A 1 86 ? -9.098 -8.767 -10.074 1.00 89.25 86 VAL A CA 1
ATOM 638 C C . VAL A 1 86 ? -10.378 -8.427 -9.306 1.00 89.25 86 VAL A C 1
ATOM 640 O O . VAL A 1 86 ? -10.349 -7.954 -8.172 1.00 89.25 86 VAL A O 1
ATOM 643 N N . GLU A 1 87 ? -11.525 -8.591 -9.968 1.00 87.06 87 GLU A N 1
ATOM 644 C CA . GLU A 1 87 ? -12.857 -8.353 -9.383 1.00 87.06 87 GLU A CA 1
ATOM 645 C C . GLU A 1 87 ? -13.057 -6.941 -8.793 1.00 87.06 87 GLU A C 1
ATOM 647 O O . GLU A 1 87 ? -13.978 -6.714 -8.014 1.00 87.06 87 GLU A O 1
ATOM 652 N N . ARG A 1 88 ? -12.234 -5.963 -9.204 1.00 85.38 88 ARG A N 1
ATOM 653 C CA . ARG A 1 88 ? -12.237 -4.586 -8.681 1.00 85.38 88 ARG A CA 1
ATOM 654 C C . ARG A 1 88 ? -11.991 -4.499 -7.167 1.00 85.38 88 ARG A C 1
ATOM 656 O O . ARG A 1 88 ? -12.534 -3.609 -6.518 1.00 85.38 88 ARG A O 1
ATOM 663 N N . SER A 1 89 ? -11.140 -5.372 -6.621 1.00 88.62 89 SER A N 1
ATOM 664 C CA . SER A 1 89 ? -10.673 -5.300 -5.222 1.00 88.62 89 SER A CA 1
ATOM 665 C C . SER A 1 89 ? -9.875 -4.025 -4.895 1.00 88.62 89 SER A C 1
ATOM 667 O O . SER A 1 89 ? -9.686 -3.667 -3.732 1.00 88.62 89 SER A O 1
ATOM 669 N N . TYR A 1 90 ? -9.427 -3.302 -5.921 1.00 95.56 90 TYR A N 1
ATOM 670 C CA . TYR A 1 90 ? -8.887 -1.954 -5.802 1.00 95.56 90 TYR A CA 1
ATOM 671 C C . TYR A 1 90 ? -9.379 -1.045 -6.928 1.00 95.56 90 TYR A C 1
ATOM 673 O O . TYR A 1 90 ? -9.974 -1.481 -7.912 1.00 95.56 90 TYR A O 1
ATOM 681 N N . THR A 1 91 ? -9.075 0.241 -6.792 1.00 96.19 91 THR A N 1
ATOM 682 C CA . THR A 1 91 ? -9.055 1.222 -7.881 1.00 96.19 91 THR A CA 1
ATOM 683 C C . THR A 1 91 ? -7.657 1.813 -8.005 1.00 96.19 91 THR A C 1
ATOM 685 O O . THR A 1 91 ? -6.878 1.782 -7.055 1.00 96.19 91 THR A O 1
ATOM 688 N N . VAL A 1 92 ? -7.331 2.390 -9.157 1.00 96.12 92 VAL A N 1
ATOM 689 C CA . VAL A 1 92 ? -6.133 3.224 -9.271 1.00 96.12 92 VAL A CA 1
ATOM 690 C C . VAL A 1 92 ? -6.449 4.627 -8.759 1.00 96.12 92 VAL A C 1
ATOM 692 O O . VAL A 1 92 ? -7.522 5.170 -9.045 1.00 96.12 92 VAL A O 1
ATOM 695 N N . TRP A 1 93 ? -5.535 5.212 -7.990 1.00 94.06 93 TRP A N 1
ATOM 696 C CA . TRP A 1 93 ? -5.645 6.593 -7.549 1.00 94.06 93 TRP A CA 1
ATOM 697 C C . TRP A 1 93 ? -5.560 7.547 -8.744 1.00 94.06 93 TRP A C 1
ATOM 699 O O . TRP A 1 93 ? -4.741 7.388 -9.644 1.00 94.06 93 TRP A O 1
ATOM 709 N N . ARG A 1 94 ? -6.411 8.574 -8.761 1.00 89.19 94 ARG A N 1
ATOM 710 C CA . ARG A 1 94 ? -6.617 9.468 -9.922 1.00 89.19 94 ARG A CA 1
ATOM 711 C C . ARG A 1 94 ? -5.350 10.115 -10.500 1.00 89.19 94 ARG A C 1
ATOM 713 O O . ARG A 1 94 ? -5.361 10.489 -11.667 1.00 89.19 94 ARG A O 1
ATOM 720 N N . ASN A 1 95 ? -4.308 10.288 -9.688 1.00 87.19 95 ASN A N 1
ATOM 721 C CA . ASN A 1 95 ? -3.073 10.967 -10.084 1.00 87.19 95 ASN A CA 1
ATOM 722 C C . ASN A 1 95 ? -1.966 9.996 -10.517 1.00 87.19 95 ASN A C 1
ATOM 724 O O . ASN A 1 95 ? -0.902 10.454 -10.918 1.00 87.19 95 ASN A O 1
ATOM 728 N N . THR A 1 96 ? -2.227 8.690 -10.478 1.00 92.25 96 THR A N 1
ATOM 729 C CA . THR A 1 96 ? -1.256 7.654 -10.827 1.00 92.25 96 THR A CA 1
ATOM 730 C C . THR A 1 96 ? -1.318 7.339 -12.312 1.00 92.25 96 THR A C 1
ATOM 732 O O . THR A 1 96 ? -2.305 6.785 -12.826 1.00 92.25 96 THR A O 1
ATOM 735 N N . SER A 1 97 ? -0.245 7.693 -13.017 1.00 91.31 97 SER A N 1
ATOM 736 C CA . SER A 1 97 ? -0.105 7.413 -14.444 1.00 91.31 97 SER A CA 1
ATOM 737 C C . SER A 1 97 ? 0.141 5.916 -14.688 1.00 91.31 97 SER A C 1
ATOM 739 O O . SER A 1 97 ? 0.525 5.202 -13.762 1.00 91.31 97 SER A O 1
ATOM 741 N N . PRO A 1 98 ? -0.118 5.389 -15.897 1.00 91.38 98 PRO A N 1
ATOM 742 C CA . PRO A 1 98 ? 0.186 3.995 -16.223 1.00 91.38 98 PRO A CA 1
ATOM 743 C C . PRO A 1 98 ? 1.654 3.623 -15.996 1.00 91.38 98 PRO A C 1
ATOM 745 O O . PRO A 1 98 ? 1.932 2.541 -15.493 1.00 91.38 98 PRO A O 1
ATOM 748 N N . GLU A 1 99 ? 2.576 4.533 -16.307 1.00 90.62 99 GLU A N 1
ATOM 749 C CA . GLU A 1 99 ? 4.018 4.330 -16.148 1.00 90.62 99 GLU A CA 1
ATOM 750 C C . GLU A 1 99 ? 4.413 4.185 -14.675 1.00 90.62 99 GLU A C 1
ATOM 752 O O . GLU A 1 99 ? 5.354 3.466 -14.373 1.00 90.62 99 GLU A O 1
ATOM 757 N N . HIS A 1 100 ? 3.661 4.800 -13.754 1.00 95.62 100 HIS A N 1
ATOM 758 C CA . HIS A 1 100 ? 3.932 4.717 -12.317 1.00 95.62 100 HIS A CA 1
ATOM 759 C C . HIS A 1 100 ? 3.417 3.432 -11.660 1.00 95.62 100 HIS A C 1
ATOM 761 O O . HIS A 1 100 ? 3.549 3.248 -10.454 1.00 95.62 100 HIS A O 1
ATOM 767 N N . ARG A 1 101 ? 2.792 2.538 -12.432 1.00 96.56 101 ARG A N 1
ATOM 768 C CA . ARG A 1 101 ? 2.173 1.298 -11.938 1.00 96.56 101 ARG A CA 1
ATOM 769 C C . ARG A 1 101 ? 3.059 0.075 -12.150 1.00 96.56 101 ARG A C 1
ATOM 771 O O . ARG A 1 101 ? 2.570 -1.052 -12.072 1.00 96.56 101 ARG A O 1
ATOM 778 N N . THR A 1 102 ? 4.337 0.277 -12.444 1.00 96.81 102 THR A N 1
ATOM 779 C CA . THR A 1 102 ? 5.321 -0.800 -12.527 1.00 96.81 102 THR A CA 1
ATOM 780 C C . THR A 1 102 ? 6.104 -0.922 -11.229 1.00 96.81 102 THR A C 1
ATOM 782 O O . THR A 1 102 ? 6.324 0.072 -10.552 1.00 96.81 102 THR A O 1
ATOM 785 N N . ALA A 1 103 ? 6.532 -2.131 -10.870 1.00 97.00 103 ALA A N 1
ATOM 786 C CA . ALA A 1 103 ? 7.409 -2.362 -9.721 1.00 97.00 103 ALA A CA 1
ATOM 787 C C . ALA A 1 103 ? 8.129 -3.711 -9.807 1.00 97.00 103 ALA A C 1
ATOM 789 O O . ALA A 1 103 ? 7.997 -4.457 -10.782 1.00 97.00 103 ALA A O 1
ATOM 790 N N . ARG A 1 104 ? 8.867 -4.069 -8.753 1.00 96.81 104 ARG A N 1
ATOM 791 C CA . ARG A 1 104 ? 9.300 -5.454 -8.533 1.00 96.81 104 ARG A CA 1
ATOM 792 C C . ARG A 1 104 ? 8.085 -6.351 -8.282 1.00 96.81 104 ARG A C 1
ATOM 794 O O . ARG A 1 104 ? 7.072 -5.904 -7.744 1.00 96.81 104 ARG A O 1
ATOM 801 N N . LEU A 1 105 ? 8.199 -7.631 -8.642 1.00 95.69 105 LEU A N 1
ATOM 802 C CA . LEU A 1 105 ? 7.092 -8.587 -8.528 1.00 95.69 105 LEU A CA 1
ATOM 803 C C . LEU A 1 105 ? 6.589 -8.717 -7.083 1.00 95.69 105 LEU A C 1
ATOM 805 O O . LEU A 1 105 ? 5.382 -8.672 -6.864 1.00 95.69 105 LEU A O 1
ATOM 809 N N . ALA A 1 106 ? 7.499 -8.783 -6.106 1.00 95.75 106 ALA A N 1
ATOM 810 C CA . ALA A 1 106 ? 7.160 -8.778 -4.683 1.00 95.75 106 ALA A CA 1
ATOM 811 C C . ALA A 1 106 ? 6.210 -7.631 -4.277 1.00 95.75 106 ALA A C 1
ATOM 813 O O . ALA A 1 106 ? 5.234 -7.869 -3.565 1.00 95.75 106 ALA A O 1
ATOM 814 N N . LEU A 1 107 ? 6.441 -6.402 -4.761 1.00 97.19 107 LEU A N 1
ATOM 815 C CA . LEU A 1 107 ? 5.586 -5.257 -4.435 1.00 97.19 107 LEU A CA 1
ATOM 816 C C . LEU A 1 107 ? 4.223 -5.344 -5.132 1.00 97.19 107 LEU A C 1
ATOM 818 O O . LEU A 1 107 ? 3.199 -5.097 -4.496 1.00 97.19 107 LEU A O 1
ATOM 822 N N . VAL A 1 108 ? 4.190 -5.742 -6.411 1.00 97.19 108 VAL A N 1
ATOM 823 C CA . VAL A 1 108 ? 2.924 -5.948 -7.139 1.00 97.19 108 VAL A CA 1
ATOM 824 C C . VAL A 1 108 ? 2.070 -7.004 -6.433 1.00 97.19 108 VAL A C 1
ATOM 826 O O . VAL A 1 108 ? 0.885 -6.782 -6.188 1.00 97.19 108 VAL A O 1
ATOM 829 N N . ASN A 1 109 ? 2.676 -8.121 -6.034 1.00 96.56 109 ASN A N 1
ATOM 830 C CA . ASN A 1 109 ? 1.986 -9.185 -5.312 1.00 96.56 109 ASN A CA 1
ATOM 831 C C . ASN A 1 109 ? 1.489 -8.732 -3.939 1.00 96.56 109 ASN A C 1
ATOM 833 O O . ASN A 1 109 ? 0.347 -9.032 -3.587 1.00 96.56 109 ASN A O 1
ATOM 837 N N . LEU A 1 110 ? 2.283 -7.955 -3.193 1.00 96.62 110 LEU A N 1
ATOM 838 C CA . LEU A 1 110 ? 1.837 -7.364 -1.932 1.00 96.62 110 LEU A CA 1
ATOM 839 C C . LEU A 1 110 ? 0.624 -6.449 -2.135 1.00 96.62 110 LEU A C 1
ATOM 841 O O . LEU A 1 110 ? -0.339 -6.540 -1.371 1.00 96.62 110 LEU A O 1
ATOM 845 N N . ALA A 1 111 ? 0.651 -5.592 -3.155 1.00 97.19 111 ALA A N 1
ATOM 846 C CA . ALA A 1 111 ? -0.439 -4.672 -3.451 1.00 97.19 111 ALA A CA 1
ATOM 847 C C . ALA A 1 111 ? -1.739 -5.434 -3.771 1.00 97.19 111 ALA A C 1
ATOM 849 O O . ALA A 1 111 ? -2.797 -5.127 -3.216 1.00 97.19 111 ALA A O 1
ATOM 850 N N . LEU A 1 112 ? -1.647 -6.483 -4.596 1.00 96.38 112 LEU A N 1
ATOM 851 C CA . LEU A 1 112 ? -2.782 -7.330 -4.968 1.00 96.38 112 LEU A CA 1
ATOM 852 C C . LEU A 1 112 ? -3.341 -8.133 -3.785 1.00 96.38 112 LEU A C 1
ATOM 854 O O . LEU A 1 112 ? -4.556 -8.139 -3.576 1.00 96.38 112 LEU A O 1
ATOM 858 N N . ALA A 1 113 ? -2.476 -8.771 -2.992 1.00 94.62 113 ALA A N 1
ATOM 859 C CA . ALA A 1 113 ? -2.886 -9.513 -1.800 1.00 94.62 113 ALA A CA 1
ATOM 860 C C . ALA A 1 113 ? -3.532 -8.589 -0.761 1.00 94.62 113 ALA A C 1
ATOM 862 O O . ALA A 1 113 ? -4.571 -8.917 -0.191 1.00 94.62 113 ALA A O 1
ATOM 863 N N . THR A 1 114 ? -2.963 -7.398 -0.556 1.00 95.31 114 THR A N 1
ATOM 864 C CA . THR A 1 114 ? -3.499 -6.404 0.381 1.00 95.31 114 THR A CA 1
ATOM 865 C C . THR A 1 114 ? -4.874 -5.909 -0.063 1.00 95.31 114 THR A C 1
ATOM 867 O O . THR A 1 114 ? -5.789 -5.847 0.755 1.00 95.31 114 THR A O 1
ATOM 870 N N . ALA A 1 115 ? -5.054 -5.594 -1.350 1.00 95.56 115 ALA A N 1
ATOM 871 C CA . ALA A 1 115 ? -6.339 -5.155 -1.893 1.00 95.56 115 ALA A CA 1
ATOM 872 C C . ALA A 1 115 ? -7.430 -6.232 -1.776 1.00 95.56 115 ALA A C 1
ATOM 874 O O . ALA A 1 115 ? -8.553 -5.941 -1.348 1.00 95.56 115 ALA A O 1
ATOM 875 N N . ALA A 1 116 ? -7.095 -7.478 -2.123 1.00 92.50 116 ALA A N 1
ATOM 876 C CA . ALA A 1 116 ? -8.003 -8.614 -2.009 1.00 92.50 116 ALA A CA 1
ATOM 877 C C . ALA A 1 116 ? -8.405 -8.865 -0.549 1.00 92.50 116 ALA A C 1
ATOM 879 O O . ALA A 1 116 ? -9.592 -8.984 -0.237 1.00 92.50 116 ALA A O 1
ATOM 880 N N . GLU A 1 117 ? -7.430 -8.870 0.359 1.00 92.19 117 GLU A N 1
ATOM 881 C CA . GLU A 1 117 ? -7.664 -9.106 1.780 1.00 92.19 117 GLU A CA 1
ATOM 882 C C . GLU A 1 117 ? -8.471 -7.974 2.429 1.00 92.19 117 GLU A C 1
ATOM 884 O O . GLU A 1 117 ? -9.405 -8.232 3.190 1.00 92.19 117 GLU A O 1
ATOM 889 N N . TYR A 1 118 ? -8.178 -6.719 2.079 1.00 92.44 118 TYR A N 1
ATOM 890 C CA . TYR A 1 118 ? -8.939 -5.569 2.561 1.00 92.44 118 TYR A CA 1
ATOM 891 C C . TYR A 1 118 ? -10.400 -5.633 2.103 1.00 92.44 118 TYR A C 1
ATOM 893 O O . TYR A 1 118 ? -11.307 -5.509 2.927 1.00 92.44 118 TYR A O 1
ATOM 901 N N . SER A 1 119 ? -10.637 -5.915 0.818 1.00 91.06 119 SER A N 1
ATOM 902 C CA . SER A 1 119 ? -11.988 -6.065 0.255 1.00 91.06 119 SER A CA 1
ATOM 903 C C . SER A 1 119 ? -12.761 -7.226 0.886 1.00 91.06 119 SER A C 1
ATOM 905 O O . SER A 1 119 ? -13.977 -7.152 1.060 1.00 91.06 119 SER A O 1
ATOM 907 N N . ARG A 1 120 ? -12.064 -8.304 1.268 1.00 89.75 120 ARG A N 1
ATOM 908 C CA . ARG A 1 120 ? -12.652 -9.443 1.985 1.00 89.75 120 ARG A CA 1
ATOM 909 C C . ARG A 1 120 ? -13.140 -9.049 3.381 1.00 89.75 120 ARG A C 1
ATOM 911 O O . ARG A 1 120 ? -14.176 -9.545 3.823 1.00 89.75 120 ARG A O 1
ATOM 918 N N . ILE A 1 121 ? -12.387 -8.203 4.083 1.00 88.81 121 ILE A N 1
ATOM 919 C CA . ILE A 1 121 ? -12.704 -7.748 5.445 1.00 88.81 121 ILE A CA 1
ATOM 920 C C . ILE A 1 121 ? -13.771 -6.648 5.437 1.00 88.81 121 ILE A C 1
ATOM 922 O O . ILE A 1 121 ? -14.657 -6.655 6.292 1.00 88.81 121 ILE A O 1
ATOM 926 N N . TYR A 1 122 ? -13.720 -5.746 4.456 1.00 88.31 122 TYR A N 1
ATOM 927 C CA . TYR A 1 122 ? -14.670 -4.649 4.275 1.00 88.31 122 TYR A CA 1
ATOM 928 C C . TYR A 1 122 ? -15.395 -4.762 2.922 1.00 88.31 122 TYR A C 1
ATOM 930 O O . TYR A 1 122 ? -15.091 -4.008 1.995 1.00 88.31 122 TYR A O 1
ATOM 938 N N . PRO A 1 123 ? -16.373 -5.682 2.779 1.00 87.12 123 PRO A N 1
ATOM 939 C CA . PRO A 1 123 ? -17.100 -5.848 1.526 1.00 87.12 123 PRO A CA 1
ATOM 940 C C . PRO A 1 123 ? -17.753 -4.544 1.054 1.00 87.12 123 PRO A C 1
ATOM 942 O O . PRO A 1 123 ? -18.517 -3.918 1.788 1.00 87.12 123 PRO A O 1
ATOM 945 N N . GLY A 1 124 ? -17.482 -4.162 -0.195 1.00 85.25 124 GLY A N 1
ATOM 946 C CA . GLY A 1 124 ? -17.999 -2.935 -0.811 1.00 85.25 124 GLY A CA 1
ATOM 947 C C . GLY A 1 124 ? -17.103 -1.706 -0.632 1.00 85.25 124 GLY A C 1
ATOM 948 O O . GLY A 1 124 ? -17.336 -0.702 -1.304 1.00 85.25 124 GLY A O 1
ATOM 949 N N . GLU A 1 125 ? -16.069 -1.781 0.207 1.00 88.12 125 GLU A N 1
ATOM 950 C CA . GLU A 1 125 ? -14.982 -0.802 0.223 1.00 88.12 125 GLU A CA 1
ATOM 951 C C . GLU A 1 125 ? -13.874 -1.249 -0.745 1.00 88.12 125 GLU A C 1
ATOM 953 O O . GLU A 1 125 ? -13.675 -2.441 -0.973 1.00 88.12 125 GLU A O 1
ATOM 958 N N . VAL A 1 126 ? -13.157 -0.288 -1.332 1.00 87.00 126 VAL A N 1
ATOM 959 C CA . VAL A 1 126 ? -12.022 -0.561 -2.224 1.00 87.00 126 VAL A CA 1
ATOM 960 C C . VAL A 1 126 ? -10.785 0.176 -1.736 1.00 87.00 126 VAL A C 1
ATOM 962 O O . VAL A 1 126 ? -10.858 1.338 -1.327 1.00 87.00 126 VAL A O 1
ATOM 965 N N . LEU A 1 127 ? -9.641 -0.497 -1.816 1.00 94.31 127 LEU A N 1
ATOM 966 C CA . LEU A 1 127 ? -8.336 0.131 -1.648 1.00 94.31 127 LEU A CA 1
ATOM 967 C C . LEU A 1 127 ? -8.014 0.934 -2.914 1.00 94.31 127 LEU A C 1
ATOM 969 O O . LEU A 1 127 ? -8.266 0.467 -4.023 1.00 94.31 127 LEU A O 1
ATOM 973 N N . ALA A 1 128 ? -7.466 2.136 -2.786 1.00 95.88 128 ALA A N 1
ATOM 974 C CA . ALA A 1 128 ? -6.965 2.880 -3.935 1.00 95.88 128 ALA A CA 1
ATOM 975 C C . ALA A 1 128 ? -5.436 2.790 -3.971 1.00 95.88 128 ALA A C 1
ATOM 977 O O . ALA A 1 128 ? -4.769 3.241 -3.043 1.00 95.88 128 ALA A O 1
ATOM 978 N N . ILE A 1 129 ? -4.889 2.196 -5.030 1.00 97.44 129 ILE A N 1
ATOM 979 C CA . ILE A 1 129 ? -3.444 2.037 -5.219 1.00 97.44 129 ILE A CA 1
ATOM 980 C C . ILE A 1 129 ? -2.920 3.237 -6.007 1.00 97.44 129 ILE A C 1
ATOM 982 O O . ILE A 1 129 ? -3.440 3.553 -7.081 1.00 97.44 129 ILE A O 1
ATOM 986 N N . GLY A 1 130 ? -1.940 3.920 -5.429 1.00 95.62 130 GLY A N 1
ATOM 987 C CA . GLY A 1 130 ? -1.250 5.061 -6.003 1.00 95.62 130 GLY A CA 1
ATOM 988 C C . GLY A 1 130 ? 0.006 4.672 -6.772 1.00 95.62 130 GLY A C 1
ATOM 989 O O . GLY A 1 130 ? 0.048 3.631 -7.426 1.00 95.62 130 GLY A O 1
ATOM 990 N N . ASP A 1 131 ? 1.011 5.538 -6.703 1.00 96.00 131 ASP A N 1
ATOM 991 C CA . ASP A 1 131 ? 2.276 5.371 -7.410 1.00 96.00 131 ASP A CA 1
ATOM 992 C C . ASP A 1 131 ? 3.090 4.225 -6.795 1.00 96.00 131 ASP A C 1
ATOM 994 O O . ASP A 1 131 ? 3.113 4.058 -5.576 1.00 96.00 131 ASP A O 1
ATOM 998 N N . LEU A 1 132 ? 3.729 3.423 -7.650 1.00 96.50 132 LEU A N 1
ATOM 999 C CA . LEU A 1 132 ? 4.652 2.351 -7.279 1.00 96.50 132 LEU A CA 1
ATOM 1000 C C . LEU A 1 132 ? 6.088 2.761 -7.650 1.00 96.50 132 LEU A C 1
ATOM 1002 O O . LEU A 1 132 ? 6.922 2.987 -6.781 1.00 96.50 132 LEU A O 1
ATOM 1006 N N . ASP A 1 133 ? 6.365 2.943 -8.940 1.00 93.56 133 ASP A N 1
ATOM 1007 C CA . ASP A 1 133 ? 7.651 3.445 -9.443 1.00 93.56 133 ASP A CA 1
ATOM 1008 C C . ASP A 1 133 ? 7.451 4.775 -10.164 1.00 93.56 133 ASP A C 1
ATOM 1010 O O . ASP A 1 133 ? 7.021 4.823 -11.310 1.00 93.56 133 ASP A O 1
ATOM 1014 N N . ALA A 1 134 ? 7.734 5.873 -9.482 1.00 89.50 134 ALA A N 1
ATOM 1015 C CA . ALA A 1 134 ? 7.476 7.230 -9.939 1.00 89.50 134 ALA A CA 1
ATOM 1016 C C . ALA A 1 134 ? 8.724 8.103 -9.750 1.00 89.50 134 ALA A C 1
ATOM 1018 O O . ALA A 1 134 ? 8.661 9.116 -9.049 1.00 89.50 134 ALA A O 1
ATOM 1019 N N . PRO A 1 135 ? 9.876 7.739 -10.346 1.00 82.00 135 PRO A N 1
ATOM 1020 C CA . PRO A 1 135 ? 11.136 8.407 -10.064 1.00 82.00 135 PRO A CA 1
ATOM 1021 C C . PRO A 1 135 ? 11.040 9.899 -10.388 1.00 82.00 135 PRO A C 1
ATOM 1023 O O . PRO A 1 135 ? 10.711 10.309 -11.505 1.00 82.00 135 PRO A O 1
ATOM 1026 N N . GLY A 1 136 ? 11.345 10.747 -9.407 1.00 75.88 136 GLY A N 1
ATOM 1027 C CA . GLY A 1 136 ? 11.306 12.189 -9.605 1.00 75.88 136 GLY A CA 1
ATOM 1028 C C . GLY A 1 136 ? 11.428 13.004 -8.321 1.00 75.88 136 GLY A C 1
ATOM 1029 O O . GLY A 1 136 ? 11.318 12.476 -7.219 1.00 75.88 136 GLY A O 1
ATOM 1030 N N . PRO A 1 137 ? 11.585 14.335 -8.440 1.00 70.50 137 PRO A N 1
ATOM 1031 C CA . PRO A 1 137 ? 11.857 15.227 -7.307 1.00 70.50 137 PRO A CA 1
ATOM 1032 C C . PRO A 1 137 ? 10.698 15.357 -6.304 1.00 70.50 137 PRO A C 1
ATOM 1034 O O . PRO A 1 137 ? 10.831 16.061 -5.311 1.00 70.50 137 PRO A O 1
ATOM 1037 N N . ARG A 1 138 ? 9.536 14.752 -6.583 1.00 68.44 138 ARG A N 1
ATOM 1038 C CA . ARG A 1 138 ? 8.384 14.713 -5.667 1.00 68.44 138 ARG A CA 1
ATOM 1039 C C . ARG A 1 138 ? 8.204 13.362 -4.972 1.00 68.44 138 ARG A C 1
ATOM 1041 O O . ARG A 1 138 ? 7.472 13.309 -3.994 1.00 68.44 138 ARG A O 1
ATOM 1048 N N . HIS A 1 139 ? 8.862 12.315 -5.464 1.00 75.19 139 HIS A N 1
ATOM 1049 C CA . HIS A 1 139 ? 8.708 10.931 -5.022 1.00 75.19 139 HIS A CA 1
ATOM 1050 C C . HIS A 1 139 ? 10.106 10.314 -4.882 1.00 75.19 139 HIS A C 1
ATOM 1052 O O . HIS A 1 139 ? 10.472 9.389 -5.598 1.00 75.19 139 HIS A O 1
ATOM 1058 N N . GLU A 1 140 ? 10.914 10.890 -3.985 1.00 75.81 140 GLU A N 1
ATOM 1059 C CA . GLU A 1 140 ? 12.356 10.609 -3.863 1.00 75.81 140 GLU A CA 1
ATOM 1060 C C . GLU A 1 140 ? 12.701 9.138 -3.590 1.00 75.81 140 GLU A C 1
ATOM 1062 O O . GLU A 1 140 ? 13.848 8.759 -3.787 1.00 75.81 140 GLU A O 1
ATOM 1067 N N . THR A 1 141 ? 11.748 8.324 -3.129 1.00 82.81 141 THR A N 1
ATOM 1068 C CA . THR A 1 141 ? 11.964 6.897 -2.844 1.00 82.81 141 THR A CA 1
ATOM 1069 C C . THR A 1 141 ? 11.303 5.957 -3.854 1.00 82.81 141 THR A C 1
ATOM 1071 O O . THR A 1 141 ? 11.577 4.768 -3.827 1.00 82.81 141 THR A O 1
ATOM 1074 N N . HIS A 1 142 ? 10.432 6.444 -4.745 1.00 91.31 142 HIS A N 1
ATOM 1075 C CA . HIS A 1 142 ? 9.753 5.595 -5.735 1.00 91.31 142 HIS A CA 1
ATOM 1076 C C . HIS A 1 142 ? 10.620 5.377 -6.981 1.00 91.31 142 HIS A C 1
ATOM 1078 O O . HIS A 1 142 ? 10.199 5.704 -8.086 1.00 91.31 142 HIS A O 1
ATOM 1084 N N . ASP A 1 143 ? 11.845 4.892 -6.809 1.00 90.88 143 ASP A N 1
ATOM 1085 C CA . ASP A 1 143 ? 12.800 4.672 -7.904 1.00 90.88 143 ASP A CA 1
ATOM 1086 C C . ASP A 1 143 ? 13.431 3.272 -7.905 1.00 90.88 143 ASP A C 1
ATOM 1088 O O . ASP A 1 143 ? 14.191 2.924 -8.809 1.00 90.88 143 ASP A O 1
ATOM 1092 N N . GLU A 1 144 ? 13.089 2.445 -6.913 1.00 93.38 144 GLU A N 1
ATOM 1093 C CA . GLU A 1 144 ? 13.630 1.095 -6.727 1.00 93.38 144 GLU A CA 1
ATOM 1094 C C . GLU A 1 144 ? 12.565 -0.008 -6.843 1.00 93.38 144 GLU A C 1
ATOM 1096 O O . GLU A 1 144 ? 12.871 -1.195 -6.680 1.00 93.38 144 GLU A O 1
ATOM 1101 N N . GLY A 1 145 ? 11.311 0.360 -7.131 1.00 95.19 145 GLY A N 1
ATOM 1102 C CA . GLY A 1 145 ? 10.200 -0.581 -7.304 1.00 95.19 145 GLY A CA 1
ATOM 1103 C C . GLY A 1 145 ? 9.833 -1.338 -6.028 1.00 95.19 145 GLY A C 1
ATOM 1104 O O . GLY A 1 145 ? 9.391 -2.488 -6.107 1.00 95.19 145 GLY A O 1
ATOM 1105 N N . VAL A 1 146 ? 10.066 -0.718 -4.868 1.00 96.25 146 VAL A N 1
ATOM 1106 C CA . VAL A 1 146 ? 9.776 -1.255 -3.527 1.00 96.25 146 VAL A CA 1
ATOM 1107 C C . VAL A 1 146 ? 8.890 -0.341 -2.679 1.00 96.25 146 VAL A C 1
ATOM 1109 O O . VAL A 1 146 ? 8.586 -0.681 -1.534 1.00 96.25 146 VAL A O 1
ATOM 1112 N N . ASP A 1 147 ? 8.464 0.787 -3.240 1.00 96.69 147 ASP A N 1
ATOM 1113 C CA . ASP A 1 147 ? 7.632 1.783 -2.580 1.00 96.69 147 ASP A CA 1
ATOM 1114 C C . ASP A 1 147 ? 6.250 1.826 -3.227 1.00 96.69 147 ASP A C 1
ATOM 1116 O O . ASP A 1 147 ? 6.139 1.745 -4.444 1.00 96.69 147 ASP A O 1
ATOM 1120 N N . MET A 1 148 ? 5.183 1.934 -2.440 1.00 96.94 148 MET A N 1
ATOM 1121 C CA . MET A 1 148 ? 3.834 2.129 -2.969 1.00 96.94 148 MET A CA 1
ATOM 1122 C C . MET A 1 148 ? 3.027 3.098 -2.118 1.00 96.94 148 MET A C 1
ATOM 1124 O O . MET A 1 148 ? 3.067 3.041 -0.885 1.00 96.94 148 MET A O 1
ATOM 1128 N N . ASP A 1 149 ? 2.218 3.908 -2.788 1.00 96.25 149 ASP A N 1
ATOM 1129 C CA . ASP A 1 149 ? 1.199 4.715 -2.137 1.00 96.25 149 ASP A CA 1
ATOM 1130 C C . ASP A 1 149 ? -0.125 3.955 -2.051 1.00 96.25 149 ASP A C 1
ATOM 1132 O O . ASP A 1 149 ? -0.621 3.428 -3.048 1.00 96.25 149 ASP A O 1
ATOM 1136 N N . LEU A 1 150 ? -0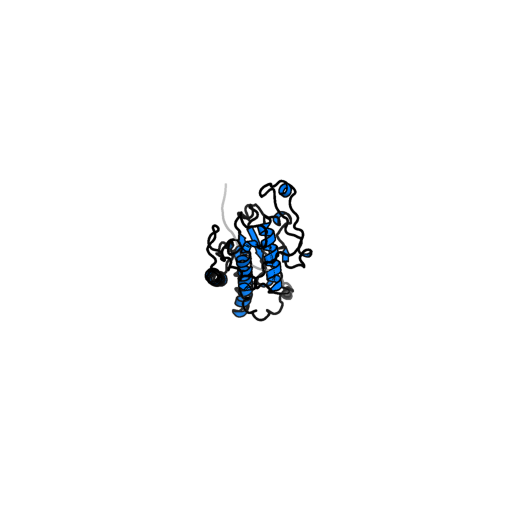.758 3.948 -0.878 1.00 96.81 150 LEU A N 1
ATOM 1137 C CA . LEU A 1 150 ? -2.094 3.383 -0.685 1.00 96.81 150 LEU A CA 1
ATOM 1138 C C . LEU A 1 150 ? -3.036 4.386 -0.026 1.00 96.81 150 LEU A C 1
ATOM 1140 O O . LEU A 1 150 ? -2.750 4.961 1.024 1.00 96.81 150 LEU A O 1
ATOM 1144 N N . TYR A 1 151 ? -4.216 4.529 -0.611 1.00 94.12 151 TYR A N 1
ATOM 1145 C CA . TYR A 1 151 ? -5.267 5.427 -0.165 1.00 94.12 151 TYR A CA 1
ATOM 1146 C C . TYR A 1 151 ? -6.479 4.606 0.273 1.00 94.12 151 TYR A C 1
ATOM 1148 O O . TYR A 1 151 ? -6.852 3.622 -0.368 1.00 94.12 151 TYR A O 1
ATOM 1156 N N . LEU A 1 152 ? -7.137 5.047 1.344 1.00 90.81 152 LEU A N 1
ATOM 1157 C CA . LEU A 1 152 ? -8.402 4.487 1.823 1.00 90.81 152 LEU A CA 1
ATOM 1158 C C . LEU A 1 152 ? -9.507 5.537 1.679 1.00 90.81 152 LEU A C 1
ATOM 1160 O O . LEU A 1 152 ? -9.788 6.244 2.650 1.00 90.81 152 LEU A O 1
ATOM 1164 N N . PRO A 1 153 ? -10.143 5.672 0.497 1.00 86.38 153 PRO A N 1
ATOM 1165 C CA . PRO A 1 153 ? -11.146 6.710 0.261 1.00 86.38 153 PRO A CA 1
ATOM 1166 C C . PRO A 1 153 ? -12.278 6.717 1.296 1.00 86.38 153 PRO A C 1
ATOM 1168 O O . PRO A 1 153 ? -12.709 7.784 1.717 1.00 86.38 153 PRO A O 1
ATOM 1171 N N . SER A 1 154 ? -12.707 5.541 1.768 1.00 80.62 154 SER A N 1
ATOM 1172 C CA . SER A 1 154 ? -13.741 5.387 2.805 1.00 80.62 154 SER A CA 1
ATOM 1173 C C . SER A 1 154 ? -13.312 5.898 4.186 1.00 80.62 154 SER A C 1
ATOM 1175 O O . SER A 1 154 ? -14.153 6.287 4.999 1.00 80.62 154 SER A O 1
ATOM 1177 N N . ALA A 1 155 ? -12.008 5.910 4.474 1.00 79.81 155 ALA A N 1
ATOM 1178 C CA . ALA A 1 155 ? -11.463 6.382 5.741 1.00 79.81 155 ALA A CA 1
ATOM 1179 C C . ALA A 1 155 ? -11.073 7.869 5.702 1.00 79.81 155 ALA A C 1
ATOM 1181 O O . ALA A 1 155 ? -11.019 8.501 6.753 1.00 79.81 155 ALA A O 1
ATOM 1182 N N . MET A 1 156 ? -10.866 8.467 4.526 1.00 81.81 156 MET A N 1
ATOM 1183 C CA . MET A 1 156 ? -10.542 9.893 4.383 1.00 81.81 156 MET A CA 1
ATOM 1184 C C . MET A 1 156 ? -11.762 10.771 4.693 1.00 81.81 156 MET A C 1
ATOM 1186 O O . MET A 1 156 ? -12.837 10.560 4.133 1.00 81.81 156 MET A O 1
ATOM 1190 N N . ALA A 1 157 ? -11.647 11.753 5.597 1.00 71.56 157 ALA A N 1
ATOM 1191 C CA . ALA A 1 157 ? -12.755 12.697 5.836 1.00 71.56 157 ALA A CA 1
ATOM 1192 C C . ALA A 1 157 ? -12.756 13.852 4.847 1.00 71.56 157 ALA A C 1
ATOM 1194 O O . ALA A 1 157 ? -13.818 14.356 4.491 1.00 71.56 157 ALA A O 1
ATOM 1195 N N . VAL A 1 158 ? -11.577 14.211 4.352 1.00 68.50 158 VAL A N 1
ATOM 1196 C CA . VAL A 1 158 ? -11.426 15.151 3.252 1.00 68.50 158 VAL A CA 1
ATOM 1197 C C . VAL A 1 158 ? -10.674 14.437 2.148 1.00 68.50 158 VAL A C 1
ATOM 1199 O O . VAL A 1 158 ? -9.530 14.017 2.326 1.00 68.50 158 VAL A O 1
ATOM 1202 N N . GLU A 1 159 ? -11.315 14.295 0.992 1.00 65.25 159 GLU A N 1
ATOM 1203 C CA . GLU A 1 159 ? -10.593 13.871 -0.1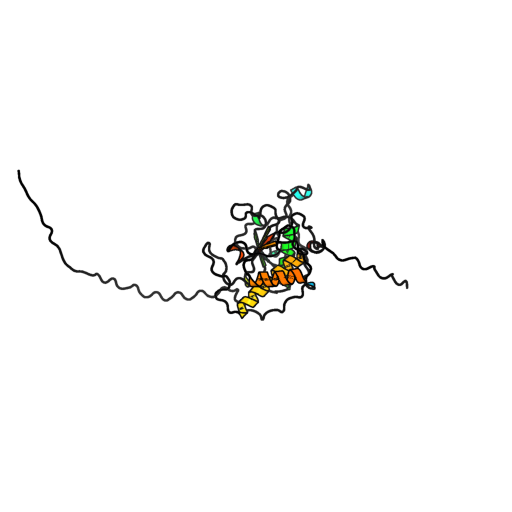93 1.00 65.25 159 GLU A CA 1
ATOM 1204 C C . GLU A 1 159 ? -9.583 14.970 -0.541 1.00 65.25 159 GLU A C 1
ATOM 1206 O O . GLU A 1 159 ? -9.949 16.132 -0.735 1.00 65.25 159 GLU A O 1
ATOM 1211 N N . ASN A 1 160 ? -8.300 14.611 -0.574 1.00 63.25 160 ASN A N 1
ATOM 1212 C CA . ASN A 1 160 ? -7.206 15.528 -0.864 1.00 63.25 160 ASN A CA 1
ATOM 1213 C C . ASN A 1 160 ? -7.256 15.954 -2.353 1.00 63.25 160 ASN A C 1
ATOM 1215 O O . ASN A 1 160 ? -6.562 15.417 -3.218 1.00 63.25 160 ASN A O 1
ATOM 1219 N N . LEU A 1 161 ? -8.177 16.865 -2.675 1.00 55.06 161 LEU A N 1
ATOM 1220 C CA . LEU A 1 161 ? -8.509 17.300 -4.035 1.00 55.06 161 LEU A CA 1
ATOM 1221 C C . LEU A 1 161 ? -7.734 18.548 -4.482 1.00 55.06 161 LEU A C 1
ATOM 1223 O O . LEU A 1 161 ? -7.874 18.960 -5.634 1.00 55.06 161 LEU A O 1
ATOM 1227 N N . ARG A 1 162 ? -6.953 19.194 -3.605 1.00 49.59 162 ARG A N 1
ATOM 1228 C CA . ARG A 1 162 ? -6.295 20.477 -3.906 1.00 49.59 162 ARG A CA 1
ATOM 1229 C C . ARG A 1 162 ? -4.871 20.528 -3.376 1.00 49.59 162 ARG A C 1
ATOM 1231 O O . ARG A 1 162 ? -4.657 20.298 -2.201 1.00 49.59 162 ARG A O 1
ATOM 1238 N N . LEU A 1 163 ? -3.937 20.954 -4.223 1.00 45.81 163 LEU A N 1
ATOM 1239 C CA . LEU A 1 163 ? -2.604 21.398 -3.813 1.00 45.81 163 LEU A CA 1
ATOM 1240 C C . LEU A 1 163 ? -2.757 22.612 -2.868 1.00 45.81 163 LEU A C 1
ATOM 1242 O O . LEU A 1 163 ? -3.146 23.686 -3.326 1.00 45.81 163 LEU A O 1
ATOM 1246 N N . GLY A 1 164 ? -2.519 22.447 -1.563 1.00 52.97 164 GLY A N 1
ATOM 1247 C CA . GLY A 1 164 ? -2.667 23.509 -0.556 1.00 52.97 164 GLY A CA 1
ATOM 1248 C C . GLY A 1 164 ? -2.369 23.044 0.876 1.00 52.97 164 GLY A C 1
ATOM 1249 O O . GLY A 1 164 ? -1.937 21.912 1.075 1.00 52.97 164 GLY A O 1
ATOM 1250 N N . GLU A 1 165 ? -2.594 23.919 1.866 1.00 55.00 165 GLU A N 1
ATOM 1251 C CA . GLU A 1 165 ? -2.551 23.553 3.289 1.00 55.00 165 GLU A CA 1
ATOM 1252 C C . GLU A 1 165 ? -3.646 22.525 3.575 1.00 55.00 165 GLU A C 1
ATOM 1254 O O . GLU A 1 165 ? -4.844 22.812 3.497 1.00 55.00 165 GLU A O 1
ATOM 1259 N N . TYR A 1 166 ? -3.226 21.302 3.867 1.00 58.69 166 TYR A N 1
ATOM 1260 C CA . TYR A 1 166 ? -4.143 20.249 4.238 1.00 58.69 166 TYR A CA 1
ATOM 1261 C C . TYR A 1 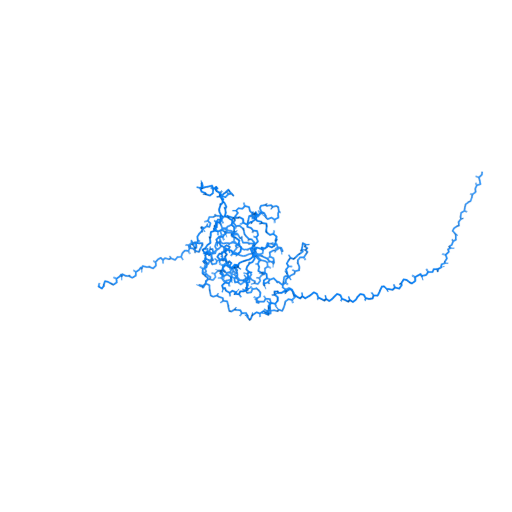166 ? -4.583 20.446 5.683 1.00 58.69 166 TYR A C 1
ATOM 1263 O O . TYR A 1 166 ? -3.764 20.408 6.599 1.00 58.69 166 TYR A O 1
ATOM 1271 N N . GLY A 1 167 ? -5.884 20.650 5.890 1.00 62.41 167 GLY A N 1
ATOM 1272 C CA . GLY A 1 167 ? -6.461 20.589 7.229 1.00 62.41 167 GLY A CA 1
ATOM 1273 C C . GLY A 1 167 ? -6.262 19.208 7.862 1.00 62.41 167 GLY A C 1
ATOM 1274 O O . GLY A 1 167 ? -5.988 18.219 7.181 1.00 62.41 167 GLY A O 1
ATOM 1275 N N . GLU A 1 168 ? -6.423 19.129 9.179 1.00 69.94 168 GLU A N 1
ATOM 1276 C CA . GLU A 1 168 ? -6.448 17.858 9.906 1.00 69.94 168 GLU A CA 1
ATOM 1277 C C . GLU A 1 168 ? -7.528 16.923 9.330 1.00 69.94 168 GLU A C 1
ATOM 1279 O O . GLU A 1 168 ? -8.713 17.260 9.347 1.00 69.94 168 GLU A O 1
ATOM 1284 N N . ASN A 1 169 ? -7.133 15.732 8.852 1.00 71.69 169 ASN A N 1
ATOM 1285 C CA . ASN A 1 169 ? -8.021 14.779 8.165 1.00 71.69 169 ASN A CA 1
ATOM 1286 C C . ASN A 1 169 ? -9.261 14.419 9.005 1.00 71.69 169 ASN A C 1
ATOM 1288 O O . ASN A 1 169 ? -10.309 14.139 8.450 1.00 71.69 169 ASN A O 1
ATOM 1292 N N . TYR A 1 170 ? -9.185 14.466 10.339 1.00 80.00 170 TYR A N 1
ATOM 1293 C CA . TYR A 1 170 ? -10.290 14.099 11.234 1.00 80.00 170 TYR A CA 1
ATOM 1294 C C . TYR A 1 170 ? -10.802 15.247 12.117 1.00 80.00 170 TYR A C 1
ATOM 1296 O O . TYR A 1 170 ? -11.439 14.972 13.143 1.00 80.00 170 TYR A O 1
ATOM 1304 N N . ALA A 1 171 ? -10.519 16.511 11.769 1.00 78.31 171 ALA A N 1
ATOM 1305 C CA . ALA A 1 171 ? -10.909 17.674 12.580 1.00 78.31 171 ALA A CA 1
ATOM 1306 C C . ALA A 1 171 ? -12.417 17.737 12.851 1.00 78.31 171 ALA A C 1
ATOM 1308 O O . ALA A 1 171 ? -12.820 17.887 14.004 1.00 78.31 171 ALA A O 1
ATOM 1309 N N . ASP A 1 172 ? -13.232 17.553 11.812 1.00 80.94 172 ASP A N 1
ATOM 1310 C CA . ASP A 1 172 ? -14.684 17.769 11.878 1.00 80.94 172 ASP A CA 1
ATOM 1311 C C . ASP A 1 172 ? -15.483 16.505 12.236 1.00 80.94 172 ASP A C 1
ATOM 1313 O O . ASP A 1 172 ? -16.714 16.517 12.282 1.00 80.94 172 ASP A O 1
ATOM 1317 N N . LEU A 1 173 ? -14.796 15.389 12.494 1.00 83.62 173 LEU A N 1
ATOM 1318 C CA . LEU A 1 173 ? -15.442 14.124 12.824 1.00 83.62 173 LEU A CA 1
ATOM 1319 C C . LEU A 1 173 ? -15.753 14.007 14.313 1.00 83.62 173 LEU A C 1
ATOM 1321 O O . LEU A 1 173 ? -14.954 14.374 15.177 1.00 83.62 173 LEU A O 1
ATOM 1325 N N . THR A 1 174 ? -16.882 13.369 14.625 1.00 87.50 174 THR A N 1
ATOM 1326 C CA . THR A 1 174 ? -17.163 12.955 16.004 1.00 87.50 174 THR A CA 1
ATOM 1327 C C . THR A 1 174 ? -16.129 11.925 16.488 1.00 87.50 174 THR A C 1
ATOM 1329 O O . THR A 1 174 ? -15.568 11.177 15.677 1.00 87.50 174 THR A O 1
ATOM 1332 N N . PRO A 1 175 ? -15.910 11.786 17.812 1.00 88.25 175 PRO A N 1
ATOM 1333 C CA . PRO A 1 175 ? -14.979 10.789 18.343 1.00 88.25 175 PRO A CA 1
ATOM 1334 C C . PRO A 1 175 ? -15.280 9.351 17.897 1.00 88.25 175 PRO A C 1
ATOM 1336 O O . PRO A 1 175 ? -14.362 8.550 17.747 1.00 88.25 175 PRO A O 1
ATOM 1339 N N . LEU A 1 176 ? -16.556 9.006 17.691 1.00 84.94 176 LEU A N 1
ATOM 1340 C CA . LEU A 1 176 ? -16.944 7.680 17.208 1.00 84.94 176 LEU A CA 1
ATOM 1341 C C . LEU A 1 176 ? -16.539 7.477 15.742 1.00 84.94 176 LEU A C 1
ATOM 1343 O O . LEU A 1 176 ? -15.869 6.493 15.442 1.00 84.94 176 LEU A O 1
ATOM 1347 N N . GLN A 1 177 ? -16.880 8.421 14.861 1.00 85.88 177 GLN A N 1
ATOM 1348 C CA . GLN A 1 177 ? -16.524 8.360 13.436 1.00 85.88 177 GLN A CA 1
ATOM 1349 C C . GLN A 1 177 ? -15.008 8.320 13.233 1.00 85.88 177 GLN A C 1
ATOM 1351 O O . GLN A 1 177 ? -14.509 7.511 12.451 1.00 85.88 177 GLN A O 1
ATOM 1356 N N . ARG A 1 178 ? -14.264 9.142 13.987 1.00 87.75 178 ARG A N 1
ATOM 1357 C CA . ARG A 1 178 ? -12.798 9.128 13.972 1.00 87.75 178 ARG A CA 1
ATOM 1358 C C . ARG A 1 178 ? -12.259 7.736 14.298 1.00 87.75 178 ARG A C 1
ATOM 1360 O O . ARG A 1 178 ? -11.516 7.183 13.495 1.00 87.75 178 ARG A O 1
ATOM 1367 N N . ARG A 1 179 ? -12.691 7.134 15.413 1.00 86.69 179 ARG A N 1
ATOM 1368 C CA . ARG A 1 179 ? -12.251 5.783 15.804 1.00 86.69 179 ARG A CA 1
ATOM 1369 C C . ARG A 1 179 ? -12.585 4.728 14.752 1.00 86.69 179 ARG A C 1
ATOM 1371 O O . ARG A 1 179 ? -11.777 3.841 14.506 1.00 86.69 179 ARG A O 1
ATOM 1378 N N . MET A 1 180 ? -13.755 4.814 14.123 1.00 85.38 180 MET A N 1
ATOM 1379 C CA . MET A 1 180 ? -14.163 3.864 13.084 1.00 85.38 180 MET A CA 1
ATOM 1380 C C . MET A 1 180 ? -13.273 3.950 11.840 1.00 85.38 180 MET A C 1
ATOM 1382 O O . MET A 1 180 ? -12.858 2.925 11.303 1.00 85.38 180 MET A O 1
ATOM 1386 N N . ARG A 1 181 ? -12.934 5.162 11.394 1.00 88.12 181 ARG A N 1
ATOM 1387 C CA . ARG A 1 181 ? -12.040 5.379 10.244 1.00 88.12 181 ARG A CA 1
ATOM 1388 C C . ARG A 1 181 ? -10.597 5.009 10.566 1.00 88.12 181 ARG A C 1
ATOM 1390 O O . ARG A 1 181 ? -9.976 4.276 9.805 1.00 88.12 181 ARG A O 1
ATOM 1397 N N . GLN A 1 182 ? -10.107 5.402 11.738 1.00 89.81 182 GLN A N 1
ATOM 1398 C CA . GLN A 1 182 ? -8.802 4.973 12.240 1.00 89.81 182 GLN A CA 1
ATOM 1399 C C . GLN A 1 182 ? -8.703 3.445 12.374 1.00 89.81 182 GLN A C 1
ATOM 1401 O O . GLN A 1 182 ? -7.647 2.883 12.110 1.00 89.81 182 GLN A O 1
ATOM 1406 N N . GLY A 1 183 ? -9.791 2.753 12.731 1.00 89.06 183 GLY A N 1
ATOM 1407 C CA . GLY A 1 183 ? -9.827 1.288 12.777 1.00 89.06 183 GLY A CA 1
ATOM 1408 C C . GLY A 1 183 ? -9.636 0.630 11.405 1.00 89.06 183 GLY A C 1
ATOM 1409 O O . GLY A 1 183 ? -8.947 -0.385 11.302 1.00 89.06 183 GLY A O 1
ATOM 1410 N N . ARG A 1 184 ? -10.177 1.228 10.335 1.00 90.00 184 ARG A N 1
ATOM 1411 C CA . ARG A 1 184 ? -9.960 0.771 8.947 1.00 90.00 184 ARG A CA 1
ATOM 1412 C C . ARG A 1 184 ? -8.508 0.950 8.511 1.00 90.00 184 ARG A C 1
ATOM 1414 O O . ARG A 1 184 ? -7.917 0.033 7.949 1.00 90.00 184 ARG A O 1
ATOM 1421 N N . VAL A 1 185 ? -7.940 2.115 8.815 1.00 92.44 185 VAL A N 1
ATOM 1422 C CA . VAL A 1 185 ? -6.526 2.446 8.578 1.00 92.44 185 VAL A CA 1
ATOM 1423 C C . VAL A 1 185 ? -5.618 1.461 9.315 1.00 92.44 185 VAL A C 1
ATOM 1425 O O . VAL A 1 185 ? -4.735 0.853 8.718 1.00 92.44 185 VAL A O 1
ATOM 1428 N N . GLU A 1 186 ? -5.867 1.240 10.602 1.00 93.81 186 GLU A N 1
ATOM 1429 C CA . GLU A 1 186 ? -5.105 0.284 11.402 1.00 93.81 186 GLU A CA 1
ATOM 1430 C C . GLU A 1 186 ? -5.224 -1.145 10.854 1.00 93.81 186 GLU A C 1
ATOM 1432 O O . GLU A 1 186 ? -4.237 -1.876 10.830 1.00 93.81 186 GLU A O 1
ATOM 1437 N N . THR A 1 187 ? -6.399 -1.542 10.361 1.00 93.06 187 THR A N 1
ATOM 1438 C CA . THR A 1 187 ? -6.592 -2.857 9.733 1.00 93.06 187 THR A CA 1
ATOM 1439 C C . THR A 1 187 ? -5.754 -3.001 8.465 1.00 93.06 187 THR A C 1
ATOM 1441 O O . THR A 1 187 ? -5.073 -4.012 8.314 1.00 93.06 187 THR A O 1
ATOM 1444 N N . LEU A 1 188 ? -5.706 -1.980 7.599 1.00 95.31 188 LEU A N 1
ATOM 1445 C CA . LEU A 1 188 ? -4.811 -1.977 6.435 1.00 95.31 188 LEU A CA 1
ATOM 1446 C C . LEU A 1 188 ? -3.340 -2.142 6.849 1.00 95.31 188 LEU A C 1
ATOM 1448 O O . LEU A 1 188 ? -2.634 -2.972 6.280 1.00 95.31 188 LEU A O 1
ATOM 1452 N N . ALA A 1 189 ? -2.893 -1.415 7.878 1.00 96.00 189 ALA A N 1
ATOM 1453 C CA . ALA A 1 189 ? -1.531 -1.535 8.400 1.00 96.00 189 ALA A CA 1
ATOM 1454 C C . ALA A 1 189 ? -1.211 -2.966 8.872 1.00 96.00 189 ALA A C 1
ATOM 1456 O O . ALA A 1 189 ? -0.125 -3.488 8.620 1.00 96.00 189 ALA A O 1
ATOM 1457 N N . ARG A 1 190 ? -2.170 -3.621 9.538 1.00 95.19 190 ARG A N 1
ATOM 1458 C CA . ARG A 1 190 ? -2.035 -5.005 10.017 1.00 95.19 190 ARG A CA 1
ATOM 1459 C C . ARG A 1 190 ? -2.008 -6.026 8.884 1.00 95.19 190 ARG A C 1
ATOM 1461 O O . ARG A 1 190 ? -1.230 -6.975 8.978 1.00 95.19 190 ARG A O 1
ATOM 1468 N N . ILE A 1 191 ? -2.810 -5.833 7.833 1.00 94.31 191 ILE A N 1
ATOM 1469 C CA . ILE A 1 191 ? -2.767 -6.663 6.618 1.00 94.31 191 ILE A CA 1
ATOM 1470 C C . ILE A 1 191 ? -1.375 -6.564 6.002 1.00 94.31 191 ILE A C 1
ATOM 1472 O O . ILE A 1 191 ? -0.710 -7.584 5.867 1.00 94.31 191 ILE A O 1
ATOM 1476 N N . LEU A 1 192 ? -0.901 -5.342 5.730 1.00 95.69 192 LEU A N 1
ATOM 1477 C CA . LEU A 1 192 ? 0.426 -5.096 5.163 1.00 95.69 192 LEU A CA 1
ATOM 1478 C C . LEU A 1 192 ? 1.521 -5.792 5.979 1.00 95.69 192 LEU A C 1
ATOM 1480 O O . LEU A 1 192 ? 2.292 -6.572 5.430 1.00 95.69 192 LEU A O 1
ATOM 1484 N N . ALA A 1 193 ? 1.549 -5.571 7.298 1.00 94.56 193 ALA A N 1
ATOM 1485 C CA . ALA A 1 193 ? 2.561 -6.164 8.169 1.00 94.56 193 ALA A CA 1
ATOM 1486 C C . ALA A 1 193 ? 2.474 -7.692 8.209 1.00 94.56 193 ALA A C 1
ATOM 1488 O O . ALA A 1 193 ? 3.496 -8.366 8.216 1.00 94.56 193 ALA A O 1
ATOM 1489 N N . THR A 1 194 ? 1.272 -8.264 8.212 1.00 92.94 194 THR A N 1
ATOM 1490 C CA . THR A 1 194 ? 1.124 -9.724 8.196 1.00 92.94 194 THR A CA 1
ATOM 1491 C C . THR A 1 194 ? 1.601 -10.301 6.870 1.00 92.94 194 THR A C 1
ATOM 1493 O O . THR A 1 194 ? 2.358 -11.270 6.862 1.00 92.94 194 THR A O 1
ATOM 1496 N N . CYS A 1 195 ? 1.226 -9.666 5.761 1.00 91.75 195 CYS A N 1
ATOM 1497 C CA . CYS A 1 195 ? 1.585 -10.128 4.432 1.00 91.75 195 CYS A CA 1
ATOM 1498 C C . CYS A 1 195 ? 3.076 -9.993 4.140 1.00 91.75 195 CYS A C 1
ATOM 1500 O O . CYS A 1 195 ? 3.541 -10.718 3.280 1.00 91.75 195 CYS A O 1
ATOM 1502 N N . THR A 1 196 ? 3.835 -9.162 4.862 1.00 92.56 196 THR A N 1
ATOM 1503 C CA . THR A 1 196 ? 5.299 -9.046 4.715 1.00 92.56 196 THR A CA 1
ATOM 1504 C C . THR A 1 196 ? 6.109 -9.700 5.838 1.00 92.56 196 THR A C 1
ATOM 1506 O O . THR A 1 196 ? 7.312 -9.468 5.938 1.00 92.56 196 THR A O 1
ATOM 1509 N N . ASN A 1 197 ? 5.486 -10.472 6.734 1.00 90.56 197 ASN A N 1
ATOM 1510 C CA . ASN A 1 197 ? 6.121 -10.943 7.978 1.00 90.56 197 ASN A CA 1
ATOM 1511 C C . ASN A 1 197 ? 6.728 -9.822 8.848 1.00 90.56 197 ASN A C 1
ATOM 1513 O O . ASN A 1 197 ? 7.763 -10.000 9.490 1.00 90.56 197 ASN A O 1
ATOM 1517 N N . GLY A 1 198 ? 6.151 -8.627 8.802 1.00 92.62 198 GLY A N 1
ATOM 1518 C CA . GLY A 1 198 ? 6.683 -7.429 9.438 1.00 92.62 198 GLY A CA 1
ATOM 1519 C C . GLY A 1 198 ? 7.824 -6.756 8.666 1.00 92.62 198 GLY A C 1
ATOM 1520 O O . GLY A 1 198 ? 8.259 -5.669 9.028 1.00 92.62 198 GLY A O 1
ATOM 1521 N N . ARG A 1 199 ? 8.298 -7.313 7.549 1.00 94.31 199 ARG A N 1
ATOM 1522 C CA . ARG A 1 199 ? 9.365 -6.702 6.744 1.00 94.31 199 ARG A CA 1
ATOM 1523 C C . ARG A 1 199 ? 8.827 -5.556 5.888 1.00 94.31 199 ARG A C 1
ATOM 1525 O O . ARG A 1 199 ? 8.653 -5.689 4.681 1.00 94.31 199 ARG A O 1
ATOM 1532 N N . LEU A 1 200 ? 8.513 -4.435 6.524 1.00 95.75 200 LEU A N 1
ATOM 1533 C CA . LEU A 1 200 ? 8.072 -3.213 5.863 1.00 95.75 200 LEU A CA 1
ATOM 1534 C C . LEU A 1 200 ? 8.362 -1.974 6.710 1.00 95.75 200 LEU A C 1
ATOM 1536 O O . LEU A 1 200 ? 8.674 -2.061 7.899 1.00 95.75 200 LEU A O 1
ATOM 1540 N N . ARG A 1 201 ? 8.165 -0.813 6.093 1.00 96.88 201 ARG A N 1
ATOM 1541 C CA . ARG A 1 201 ? 7.971 0.469 6.768 1.00 96.88 201 ARG A CA 1
ATOM 1542 C C . ARG A 1 201 ? 6.772 1.183 6.160 1.00 96.88 201 ARG A C 1
ATOM 1544 O O . ARG A 1 201 ? 6.651 1.250 4.943 1.00 96.88 201 ARG A O 1
ATOM 1551 N N . ILE A 1 202 ? 5.933 1.764 7.006 1.00 97.25 202 ILE A N 1
ATOM 1552 C CA . ILE A 1 202 ? 4.823 2.634 6.621 1.00 97.25 202 ILE A CA 1
ATOM 1553 C C . ILE A 1 202 ? 5.116 4.052 7.103 1.00 97.25 202 ILE A C 1
ATOM 1555 O O . ILE A 1 202 ? 5.445 4.264 8.271 1.00 97.25 202 ILE A O 1
ATOM 1559 N N . PHE A 1 203 ? 4.919 5.041 6.241 1.00 95.44 203 PHE A N 1
ATOM 1560 C CA . PHE A 1 203 ? 4.667 6.392 6.706 1.00 95.44 203 PHE A CA 1
ATOM 1561 C C . PHE A 1 203 ? 3.174 6.703 6.678 1.00 95.44 203 PHE A C 1
ATOM 1563 O O . PHE A 1 203 ? 2.530 6.595 5.636 1.00 95.44 203 PHE A O 1
ATOM 1570 N N . TYR A 1 204 ? 2.641 7.090 7.835 1.00 93.81 204 TYR A N 1
ATOM 1571 C CA . TYR A 1 204 ? 1.259 7.525 8.010 1.00 93.81 204 TYR A CA 1
ATOM 1572 C C . TYR A 1 204 ? 1.178 8.456 9.223 1.00 93.81 204 TYR A C 1
ATOM 1574 O O . TYR A 1 204 ? 1.672 8.115 10.296 1.00 93.81 204 TYR A O 1
ATOM 1582 N N . ASN A 1 205 ? 0.577 9.634 9.067 1.00 90.75 205 ASN A N 1
ATOM 1583 C CA . ASN A 1 205 ? 0.569 10.673 10.100 1.00 90.75 205 ASN A CA 1
ATOM 1584 C C . ASN A 1 205 ? -0.741 10.658 10.910 1.00 90.75 205 ASN A C 1
ATOM 1586 O O . ASN A 1 205 ? -1.585 11.540 10.754 1.00 90.75 205 ASN A O 1
ATOM 1590 N N . ASP A 1 206 ? -0.893 9.668 11.790 1.00 90.88 206 ASP A N 1
ATOM 1591 C CA . ASP A 1 206 ? -1.902 9.647 12.860 1.00 90.88 206 ASP A CA 1
ATOM 1592 C C . ASP A 1 206 ? -1.298 8.969 14.096 1.00 90.88 206 ASP A C 1
ATOM 1594 O O . ASP A 1 206 ? -1.073 7.758 14.105 1.00 90.88 206 ASP A O 1
ATOM 1598 N N . GLU A 1 207 ? -1.027 9.757 15.138 1.00 91.38 207 GLU A N 1
ATOM 1599 C CA . GLU A 1 207 ? -0.332 9.293 16.347 1.00 91.38 207 GLU A CA 1
ATOM 1600 C C . GLU A 1 207 ? -1.082 8.169 17.078 1.00 91.38 207 GLU A C 1
ATOM 1602 O O . GLU A 1 207 ? -0.465 7.276 17.663 1.00 91.38 207 GLU A O 1
ATOM 1607 N N . GLU A 1 208 ? -2.419 8.184 17.054 1.00 91.62 208 GLU A N 1
ATOM 1608 C CA . GLU A 1 208 ? -3.225 7.183 17.752 1.00 91.62 208 GLU A CA 1
ATOM 1609 C C . GLU A 1 208 ? -3.200 5.849 17.000 1.00 91.62 208 GLU A C 1
ATOM 1611 O O . GLU A 1 208 ? -3.051 4.787 17.612 1.00 91.62 208 GLU A O 1
ATOM 1616 N N . VAL A 1 209 ? -3.304 5.896 15.668 1.00 92.62 209 VAL A N 1
ATOM 1617 C CA . VAL A 1 209 ? -3.135 4.718 14.807 1.00 92.62 209 VAL A CA 1
ATOM 1618 C C . VAL A 1 209 ? -1.723 4.159 14.943 1.00 92.62 209 VAL A C 1
ATOM 1620 O O . VAL A 1 209 ? -1.585 2.953 15.151 1.00 92.62 209 VAL A O 1
ATOM 1623 N N . GLU A 1 210 ? -0.695 5.009 14.879 1.00 95.06 210 GLU A N 1
ATOM 1624 C CA . GLU A 1 210 ? 0.705 4.601 15.021 1.00 95.06 210 GLU A CA 1
ATOM 1625 C C . GLU A 1 210 ? 0.923 3.874 16.352 1.00 95.06 210 GLU A C 1
ATOM 1627 O O . GLU A 1 210 ? 1.395 2.735 16.374 1.00 95.06 210 GLU A O 1
ATOM 1632 N N . ALA A 1 211 ? 0.492 4.465 17.470 1.00 95.00 211 ALA A N 1
ATOM 1633 C CA . ALA A 1 211 ? 0.657 3.865 18.789 1.00 95.00 211 ALA A CA 1
ATOM 1634 C C . ALA A 1 211 ? -0.030 2.491 18.911 1.00 95.00 211 ALA A C 1
ATOM 1636 O O . ALA A 1 211 ? 0.575 1.538 19.420 1.00 95.00 211 ALA A O 1
ATOM 1637 N N . ARG A 1 212 ? -1.279 2.360 18.434 1.00 94.88 212 ARG A N 1
ATOM 1638 C CA . ARG A 1 212 ? -2.033 1.092 18.492 1.00 94.88 212 ARG A CA 1
ATOM 1639 C C . ARG A 1 212 ? -1.451 0.034 17.557 1.00 94.88 212 ARG A C 1
ATOM 1641 O O . ARG A 1 212 ? -1.319 -1.126 17.961 1.00 94.88 212 ARG A O 1
ATOM 1648 N N . PHE A 1 213 ? -1.047 0.423 16.348 1.00 95.56 213 PHE A N 1
ATOM 1649 C CA . PHE A 1 213 ? -0.388 -0.469 15.400 1.00 95.56 213 PHE A CA 1
ATOM 1650 C C . PHE A 1 213 ? 0.944 -0.982 15.953 1.00 95.56 213 PHE A C 1
ATOM 1652 O O . PHE A 1 213 ? 1.150 -2.191 15.992 1.00 95.56 213 PHE A O 1
ATOM 1659 N N . LEU A 1 214 ? 1.813 -0.104 16.462 1.00 96.06 214 LEU A N 1
ATOM 1660 C CA . LEU A 1 214 ? 3.108 -0.494 17.025 1.00 96.06 214 LEU A CA 1
ATOM 1661 C C . LEU A 1 214 ? 2.963 -1.412 18.248 1.00 96.06 214 LEU A C 1
ATOM 1663 O O . LEU A 1 214 ? 3.762 -2.332 18.436 1.00 96.06 214 LEU A O 1
ATOM 1667 N N . ALA A 1 215 ? 1.946 -1.187 19.086 1.00 95.00 215 ALA A N 1
ATOM 1668 C CA . ALA A 1 215 ? 1.637 -2.081 20.200 1.00 95.00 215 ALA A CA 1
ATOM 1669 C C . ALA A 1 215 ? 1.235 -3.482 19.710 1.00 95.00 215 ALA A C 1
ATOM 1671 O O . ALA A 1 215 ? 1.766 -4.477 20.205 1.00 95.00 215 ALA A O 1
ATOM 1672 N N . TRP A 1 216 ? 0.348 -3.558 18.714 1.00 94.38 216 TRP A N 1
ATOM 1673 C CA . TRP A 1 216 ? -0.052 -4.819 18.086 1.00 94.38 216 TRP A CA 1
ATOM 1674 C C . TRP A 1 216 ? 1.123 -5.525 17.392 1.00 94.38 216 TRP A C 1
ATOM 1676 O O . TRP A 1 216 ? 1.320 -6.722 17.590 1.00 94.38 216 TRP A O 1
ATOM 1686 N N . TYR A 1 217 ? 1.934 -4.781 16.642 1.00 94.06 217 TYR A N 1
ATOM 1687 C CA . TYR A 1 217 ? 3.070 -5.284 15.872 1.00 94.06 217 TYR A CA 1
ATOM 1688 C C . TYR A 1 217 ? 4.088 -5.984 16.782 1.00 94.06 217 TYR A C 1
ATOM 1690 O O . TYR A 1 217 ? 4.457 -7.135 16.550 1.00 94.06 217 TYR A O 1
ATOM 1698 N N . ARG A 1 218 ? 4.454 -5.338 17.899 1.00 94.69 218 ARG A N 1
ATOM 1699 C CA . ARG A 1 218 ? 5.330 -5.936 18.920 1.00 94.69 218 ARG A CA 1
ATOM 1700 C C . ARG A 1 218 ? 4.692 -7.142 19.602 1.00 94.69 218 ARG A C 1
ATOM 1702 O O . ARG A 1 218 ? 5.364 -8.144 19.818 1.00 94.69 218 ARG A O 1
ATOM 1709 N N . ALA A 1 219 ? 3.401 -7.071 19.934 1.00 92.00 219 ALA A N 1
ATOM 1710 C CA . ALA A 1 219 ? 2.689 -8.194 20.546 1.00 92.00 219 ALA A CA 1
ATOM 1711 C C . ALA A 1 219 ? 2.621 -9.424 19.623 1.00 92.00 219 ALA A C 1
ATOM 1713 O O . ALA A 1 219 ? 2.548 -10.552 20.109 1.00 92.00 219 ALA A O 1
ATOM 1714 N N . ARG A 1 220 ? 2.688 -9.220 18.300 1.00 89.19 220 ARG A N 1
ATOM 1715 C CA . ARG A 1 220 ? 2.752 -10.291 17.298 1.00 89.19 220 ARG A CA 1
ATOM 1716 C C . ARG A 1 220 ? 4.122 -10.973 17.221 1.00 89.19 220 ARG A C 1
ATOM 1718 O O . ARG A 1 220 ? 4.215 -12.047 16.624 1.00 89.19 220 ARG A O 1
ATOM 1725 N N . GLY A 1 221 ? 5.142 -10.382 17.844 1.00 92.12 221 GLY A N 1
ATOM 1726 C CA . GLY A 1 221 ? 6.526 -10.848 17.805 1.00 92.12 221 GLY A CA 1
ATOM 1727 C C . GLY A 1 221 ? 7.293 -10.388 16.568 1.00 92.12 221 GLY A C 1
ATOM 1728 O O . GLY A 1 221 ? 8.367 -10.919 16.309 1.00 92.12 221 GLY A O 1
ATOM 1729 N N . PHE A 1 222 ? 6.758 -9.433 15.802 1.00 92.62 222 PHE A N 1
ATOM 1730 C CA . PHE A 1 222 ? 7.507 -8.840 14.704 1.00 92.62 222 PHE A CA 1
ATOM 1731 C C . PHE A 1 222 ? 8.582 -7.893 15.243 1.00 92.62 222 PHE A C 1
ATOM 1733 O O . PHE A 1 222 ? 8.355 -7.134 16.192 1.00 92.62 222 PHE A O 1
ATOM 1740 N N . GLU A 1 223 ? 9.747 -7.934 14.608 1.00 90.50 223 GLU A N 1
ATOM 1741 C CA . GLU A 1 223 ? 10.888 -7.081 14.925 1.00 90.50 223 GLU A CA 1
ATOM 1742 C C . GLU A 1 223 ? 10.987 -5.914 13.938 1.00 90.50 223 GLU A C 1
ATOM 1744 O O . GLU A 1 223 ? 10.325 -5.888 12.897 1.00 90.50 223 GLU A O 1
ATOM 1749 N N . GLU A 1 224 ? 11.781 -4.909 14.293 1.00 89.31 224 GLU A N 1
ATOM 1750 C CA . GLU A 1 224 ? 12.120 -3.822 13.379 1.00 89.31 224 GLU A CA 1
ATOM 1751 C C . GLU A 1 224 ? 12.983 -4.368 12.230 1.00 89.31 224 GLU A C 1
ATOM 1753 O O . GLU A 1 224 ? 13.929 -5.118 12.470 1.00 89.31 224 GLU A O 1
ATOM 1758 N N . SER A 1 225 ? 12.644 -4.018 10.987 1.00 86.44 225 SER A N 1
ATOM 1759 C CA . SER A 1 225 ? 13.422 -4.424 9.809 1.00 86.44 225 SER A CA 1
ATOM 1760 C C . SER A 1 225 ? 14.590 -3.464 9.553 1.00 86.44 225 SER A C 1
ATOM 1762 O O . SER A 1 225 ? 14.685 -2.402 10.169 1.00 86.44 225 SER A O 1
ATOM 1764 N N . GLU A 1 226 ? 15.454 -3.772 8.582 1.00 90.00 226 GLU A N 1
ATOM 1765 C CA . GLU A 1 226 ? 16.506 -2.851 8.126 1.00 90.00 226 GLU A CA 1
ATOM 1766 C C . GLU A 1 226 ? 15.986 -1.493 7.609 1.00 90.00 226 GLU A C 1
ATOM 1768 O O . GLU A 1 226 ? 16.763 -0.549 7.467 1.00 90.00 226 GLU A O 1
ATOM 1773 N N . LEU A 1 227 ? 14.678 -1.367 7.356 1.00 91.94 227 LEU A N 1
ATOM 1774 C CA . LEU A 1 227 ? 14.030 -0.125 6.925 1.00 91.94 227 LEU A CA 1
ATOM 1775 C C . LEU A 1 227 ? 13.754 0.854 8.082 1.00 91.94 227 LEU A C 1
ATOM 1777 O O . LEU A 1 227 ? 13.355 1.999 7.836 1.00 91.94 227 LEU A O 1
ATOM 1781 N N . GLY A 1 228 ? 13.968 0.427 9.330 1.00 92.75 228 GLY A N 1
ATOM 1782 C CA . GLY A 1 228 ? 13.660 1.183 10.541 1.00 92.75 228 GLY A CA 1
ATOM 1783 C C . GLY A 1 228 ? 12.261 0.880 11.101 1.00 92.75 228 GLY A C 1
ATOM 1784 O O . GLY A 1 228 ? 11.676 -0.156 10.767 1.00 92.75 228 GLY A O 1
ATOM 1785 N N . PRO A 1 229 ? 11.695 1.775 11.940 1.00 93.88 229 PRO A N 1
ATOM 1786 C CA . PRO A 1 229 ? 10.419 1.538 12.613 1.00 93.88 229 PRO A CA 1
ATOM 1787 C C . PRO A 1 229 ? 9.288 1.216 11.624 1.00 93.88 229 PRO A C 1
ATOM 1789 O O . PRO A 1 229 ? 9.161 1.911 10.614 1.00 93.88 229 PRO A O 1
ATOM 1792 N N . PRO A 1 230 ? 8.423 0.222 11.909 1.00 95.56 230 PRO A N 1
ATOM 1793 C CA . PRO A 1 230 ? 7.455 -0.290 10.935 1.00 95.56 230 PRO A CA 1
ATOM 1794 C C . PRO A 1 230 ? 6.336 0.705 10.610 1.00 95.56 230 PRO A C 1
ATOM 1796 O O . PRO A 1 230 ? 5.719 0.609 9.554 1.00 95.56 230 PRO A O 1
ATOM 1799 N N . MET A 1 231 ? 6.077 1.677 11.485 1.00 97.50 231 MET A N 1
ATOM 1800 C CA . MET A 1 231 ? 5.251 2.843 11.184 1.00 97.50 231 MET A CA 1
ATOM 1801 C C . MET A 1 231 ? 5.845 4.074 11.859 1.00 97.50 231 MET A C 1
ATOM 1803 O O . MET A 1 231 ? 6.289 3.974 13.003 1.00 97.50 231 MET A O 1
ATOM 1807 N N . ARG A 1 232 ? 5.864 5.207 11.153 1.00 94.44 232 ARG A N 1
ATOM 1808 C CA . ARG A 1 232 ? 6.231 6.514 11.714 1.00 94.44 232 ARG A CA 1
ATOM 1809 C C . ARG A 1 232 ? 5.644 7.666 10.905 1.00 94.44 232 ARG A C 1
ATOM 1811 O O . ARG A 1 232 ? 5.453 7.540 9.695 1.00 94.44 232 ARG A O 1
ATOM 1818 N N . ALA A 1 233 ? 5.466 8.819 11.533 1.00 91.19 233 ALA A N 1
ATOM 1819 C CA . ALA A 1 233 ? 5.208 10.061 10.811 1.00 91.19 233 ALA A CA 1
ATOM 1820 C C . ALA A 1 233 ? 6.399 10.488 9.918 1.00 91.19 233 ALA A C 1
ATOM 1822 O O . ALA A 1 233 ? 7.556 10.143 10.180 1.00 91.19 233 ALA A O 1
ATOM 1823 N N . HIS A 1 234 ? 6.127 11.269 8.866 1.00 87.56 234 HIS A N 1
ATOM 1824 C CA . HIS A 1 234 ? 7.174 11.856 8.011 1.00 87.56 234 HIS A CA 1
ATOM 1825 C C . HIS A 1 234 ? 6.878 13.298 7.602 1.00 87.56 234 HIS A C 1
ATOM 1827 O O . HIS A 1 234 ? 7.551 14.212 8.066 1.00 87.56 234 HIS A O 1
ATOM 1833 N N . ASN A 1 235 ? 5.873 13.514 6.752 1.00 84.19 235 ASN A N 1
ATOM 1834 C CA . ASN A 1 235 ? 5.451 14.840 6.304 1.00 84.19 235 ASN A CA 1
ATOM 1835 C C . ASN A 1 235 ? 3.925 14.879 6.138 1.00 84.19 235 ASN A C 1
ATOM 1837 O O . ASN A 1 235 ? 3.275 13.834 6.132 1.00 84.19 235 ASN A O 1
ATOM 1841 N N . ASP A 1 236 ? 3.346 16.070 6.009 1.00 82.50 236 ASP A N 1
ATOM 1842 C CA . ASP A 1 236 ? 1.890 16.263 6.056 1.00 82.50 236 ASP A CA 1
ATOM 1843 C C . ASP A 1 236 ? 1.098 15.571 4.939 1.00 82.50 236 ASP A C 1
ATOM 1845 O O . ASP A 1 236 ? -0.106 15.358 5.094 1.00 82.50 236 ASP A O 1
ATOM 1849 N N . LEU A 1 237 ? 1.743 15.157 3.844 1.00 80.62 237 LEU A N 1
ATOM 1850 C CA . LEU A 1 237 ? 1.074 14.406 2.780 1.00 80.62 237 LEU A CA 1
ATOM 1851 C C . LEU A 1 237 ? 0.602 13.031 3.270 1.00 80.62 237 LEU A C 1
ATOM 1853 O O . LEU A 1 237 ? -0.466 12.565 2.864 1.00 80.62 237 LEU A O 1
ATOM 1857 N N . HIS A 1 238 ? 1.331 12.422 4.208 1.00 87.12 238 HIS A N 1
ATOM 1858 C CA . HIS A 1 238 ? 1.030 11.094 4.748 1.00 87.12 238 HIS A CA 1
ATOM 1859 C C . HIS A 1 238 ? -0.113 11.093 5.779 1.00 87.12 238 HIS A C 1
ATOM 1861 O O . HIS A 1 238 ? -0.414 10.069 6.384 1.00 87.12 238 HIS A O 1
ATOM 1867 N N . ARG A 1 239 ? -0.805 12.224 5.983 1.00 82.88 239 ARG A N 1
ATOM 1868 C CA . ARG A 1 239 ? -2.077 12.267 6.737 1.00 82.88 239 ARG A CA 1
ATOM 1869 C C . ARG A 1 239 ? -3.235 11.601 5.975 1.00 82.88 239 ARG A C 1
ATOM 1871 O O . ARG A 1 239 ? -4.285 11.313 6.551 1.00 82.88 239 ARG A O 1
ATOM 1878 N N . PHE A 1 240 ? -3.060 11.391 4.669 1.00 84.12 240 PHE A N 1
ATOM 1879 C CA . PHE A 1 240 ? -4.121 10.988 3.739 1.00 84.12 240 PHE A CA 1
ATOM 1880 C C . PHE A 1 240 ? -3.882 9.641 3.062 1.00 84.12 240 PHE A C 1
ATOM 1882 O O . PHE A 1 240 ? -4.816 9.079 2.496 1.00 84.12 240 PHE A O 1
ATOM 1889 N N . HIS A 1 241 ? -2.653 9.137 3.105 1.00 91.38 241 HIS A N 1
ATOM 1890 C CA . HIS A 1 241 ? -2.261 7.895 2.457 1.00 91.38 241 HIS A CA 1
ATOM 1891 C C . HIS A 1 241 ? -1.096 7.252 3.192 1.00 91.38 241 HIS A C 1
ATOM 1893 O O . HIS A 1 241 ? -0.390 7.906 3.959 1.00 91.38 241 HIS A O 1
ATOM 1899 N N . PHE A 1 242 ? -0.933 5.962 2.947 1.00 94.88 242 PHE A N 1
ATOM 1900 C CA . PHE A 1 242 ? 0.217 5.187 3.360 1.00 94.88 242 PHE A CA 1
ATOM 1901 C C . PHE A 1 242 ? 1.269 5.324 2.280 1.00 94.88 242 PHE A C 1
ATOM 1903 O O . PHE A 1 242 ? 0.985 4.994 1.135 1.00 94.88 242 PHE A O 1
ATOM 1910 N N . HIS A 1 243 ? 2.473 5.715 2.668 1.00 95.81 243 HIS A N 1
ATOM 1911 C CA . HIS A 1 243 ? 3.665 5.430 1.881 1.00 95.81 243 HIS A CA 1
ATOM 1912 C C . HIS A 1 243 ? 4.283 4.155 2.448 1.00 95.81 243 HIS A C 1
ATOM 1914 O O . HIS A 1 243 ? 4.739 4.151 3.595 1.00 95.81 243 HIS A O 1
ATOM 1920 N N . VAL A 1 244 ? 4.274 3.063 1.692 1.00 97.00 244 VAL A N 1
ATOM 1921 C CA . VAL A 1 244 ? 4.783 1.757 2.134 1.00 97.00 244 VAL A CA 1
ATOM 1922 C C . VAL A 1 244 ? 6.088 1.452 1.420 1.00 97.00 244 VAL A C 1
ATOM 1924 O O . VAL A 1 244 ? 6.121 1.510 0.204 1.00 97.00 244 VAL A O 1
ATOM 1927 N N . THR A 1 245 ? 7.123 1.056 2.156 1.00 96.75 245 THR A N 1
ATOM 1928 C CA . THR A 1 245 ? 8.385 0.533 1.613 1.00 96.75 245 THR A CA 1
ATOM 1929 C C . THR A 1 245 ? 8.572 -0.918 2.067 1.00 96.75 245 THR A C 1
ATOM 1931 O O . THR A 1 245 ? 8.370 -1.213 3.249 1.00 96.75 245 THR A O 1
ATOM 1934 N N . ILE A 1 246 ? 9.011 -1.811 1.175 1.00 95.88 246 ILE A N 1
ATOM 1935 C CA . ILE A 1 246 ? 9.463 -3.177 1.513 1.00 95.88 246 ILE A CA 1
ATOM 1936 C C . ILE A 1 246 ? 10.952 -3.377 1.187 1.00 95.88 246 ILE A C 1
ATOM 1938 O O . ILE A 1 246 ? 11.511 -2.628 0.388 1.00 95.88 246 ILE A O 1
ATOM 1942 N N . PRO A 1 247 ? 11.643 -4.364 1.783 1.00 94.44 247 PRO A N 1
ATOM 1943 C CA . PRO A 1 247 ? 13.024 -4.659 1.412 1.00 94.44 247 PRO A CA 1
ATOM 1944 C C . PRO A 1 247 ? 13.167 -5.074 -0.057 1.00 94.44 247 PRO A C 1
ATOM 1946 O O . PRO A 1 247 ? 12.317 -5.788 -0.593 1.00 94.44 247 PRO A O 1
ATOM 1949 N N . GLN A 1 248 ? 14.273 -4.695 -0.703 1.00 92.25 248 GLN A N 1
ATOM 1950 C CA . GLN A 1 248 ? 14.548 -5.062 -2.102 1.00 92.25 248 GLN A CA 1
ATOM 1951 C C . GLN A 1 248 ? 14.702 -6.572 -2.333 1.00 92.25 248 GLN A C 1
ATOM 1953 O O . GLN A 1 248 ? 14.529 -7.034 -3.461 1.00 92.25 248 GLN A O 1
ATOM 1958 N N . ASP A 1 249 ? 15.036 -7.325 -1.285 1.00 89.88 249 ASP A N 1
ATOM 1959 C CA . ASP A 1 249 ? 15.175 -8.783 -1.282 1.00 89.88 249 ASP A CA 1
ATOM 1960 C C . ASP A 1 249 ? 13.893 -9.504 -0.817 1.00 89.88 249 ASP A C 1
ATOM 1962 O O . ASP A 1 249 ? 13.931 -10.693 -0.489 1.00 89.88 249 ASP A O 1
ATOM 1966 N N . SER A 1 250 ? 12.758 -8.797 -0.758 1.00 87.62 250 SER A N 1
ATOM 1967 C CA . SER A 1 250 ? 11.462 -9.405 -0.446 1.00 87.62 250 SER A CA 1
ATOM 1968 C C . SER A 1 250 ? 11.132 -10.513 -1.455 1.00 87.62 250 SER A C 1
ATOM 1970 O O . SER A 1 250 ? 11.323 -10.314 -2.656 1.00 87.62 250 SER A O 1
ATOM 1972 N N . PRO A 1 251 ? 10.641 -11.682 -1.006 1.00 82.75 251 PRO A N 1
ATOM 1973 C CA . PRO A 1 251 ? 10.340 -12.790 -1.904 1.00 82.75 251 PRO A CA 1
ATOM 1974 C C . PRO A 1 251 ? 9.125 -12.490 -2.790 1.00 82.75 251 PRO A C 1
ATOM 1976 O O . PRO A 1 251 ? 8.171 -11.841 -2.376 1.00 82.75 251 PRO A O 1
ATOM 1979 N N . ASP A 1 252 ? 9.120 -13.041 -4.000 1.00 73.69 252 ASP A N 1
ATOM 1980 C CA . ASP A 1 252 ? 8.088 -12.767 -5.005 1.00 73.69 252 ASP A CA 1
ATOM 1981 C C . ASP A 1 252 ? 6.741 -13.488 -4.769 1.00 73.69 252 ASP A C 1
ATOM 1983 O O . ASP A 1 252 ? 5.839 -13.336 -5.580 1.00 73.69 252 ASP A O 1
ATOM 1987 N N . GLY A 1 253 ? 6.568 -14.314 -3.731 1.00 58.78 253 GLY A N 1
ATOM 1988 C CA . GLY A 1 253 ? 5.407 -15.215 -3.575 1.00 58.78 253 GLY A CA 1
ATOM 1989 C C . GLY A 1 253 ? 4.633 -15.061 -2.255 1.00 58.78 253 GLY A C 1
ATOM 1990 O O . GLY A 1 253 ? 5.009 -14.239 -1.426 1.00 58.78 253 GLY A O 1
ATOM 1991 N N . PRO A 1 254 ? 3.597 -15.893 -2.000 1.00 46.38 254 PRO A N 1
ATOM 1992 C CA . PRO A 1 254 ? 2.793 -15.868 -0.758 1.00 46.38 254 PRO A CA 1
ATOM 1993 C C . PRO A 1 254 ? 3.614 -16.112 0.526 1.00 46.38 254 PRO A C 1
ATOM 1995 O O . PRO A 1 254 ? 3.138 -15.899 1.636 1.00 46.38 254 PRO A O 1
ATOM 1998 N N . ASP A 1 255 ? 4.878 -16.499 0.360 1.00 48.78 255 ASP A N 1
ATOM 1999 C CA . ASP A 1 255 ? 5.913 -16.573 1.386 1.00 48.78 255 ASP A CA 1
ATOM 2000 C C . ASP A 1 255 ? 6.599 -15.221 1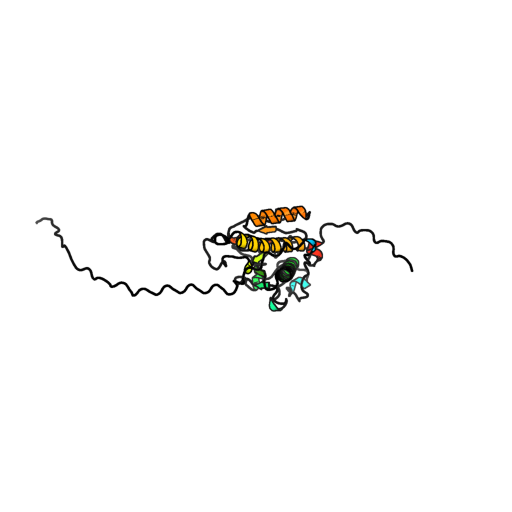.691 1.00 48.78 255 ASP A C 1
ATOM 2002 O O . ASP A 1 255 ? 7.636 -15.213 2.353 1.00 48.78 255 ASP A O 1
ATOM 2006 N N . LEU A 1 256 ? 6.021 -14.072 1.311 1.00 52.19 256 LEU A N 1
ATOM 2007 C CA . LEU A 1 256 ? 6.366 -12.773 1.920 1.00 52.19 256 LEU A CA 1
ATOM 2008 C C . LEU A 1 256 ? 6.285 -12.846 3.463 1.00 52.19 256 LEU A C 1
ATOM 2010 O O . LEU A 1 256 ? 7.105 -12.240 4.151 1.00 52.19 256 LEU A O 1
ATOM 2014 N N . ALA A 1 257 ? 5.376 -13.673 3.997 1.00 43.88 257 ALA A N 1
ATOM 2015 C CA . ALA A 1 257 ? 5.215 -13.969 5.421 1.00 43.88 257 ALA A CA 1
ATOM 2016 C C . ALA A 1 257 ? 6.175 -15.056 5.985 1.00 43.88 257 ALA A C 1
ATOM 2018 O O . ALA A 1 257 ? 6.301 -15.200 7.198 1.00 43.88 257 ALA A O 1
ATOM 2019 N N . SER A 1 258 ? 6.845 -15.859 5.149 1.00 40.47 258 SER A N 1
ATOM 2020 C CA . SER A 1 258 ? 7.474 -17.127 5.587 1.00 40.47 258 SER A CA 1
ATOM 2021 C C . SER A 1 258 ? 8.978 -17.039 5.873 1.00 40.47 258 SER A C 1
ATOM 2023 O O . SER A 1 258 ? 9.585 -18.001 6.355 1.00 40.47 258 SER A O 1
ATOM 2025 N N . ALA A 1 259 ? 9.597 -15.879 5.652 1.00 36.22 259 ALA A N 1
ATOM 2026 C CA . ALA A 1 259 ? 10.979 -15.613 6.042 1.00 36.22 259 ALA A CA 1
ATOM 2027 C C . ALA A 1 259 ? 11.051 -15.146 7.512 1.00 36.22 259 ALA A C 1
ATOM 2029 O O . ALA A 1 259 ? 11.317 -13.981 7.791 1.00 36.22 259 ALA A O 1
ATOM 2030 N N . GLY A 1 260 ? 10.755 -16.035 8.469 1.00 36.94 260 GLY A N 1
ATOM 2031 C CA . GLY A 1 260 ? 10.903 -1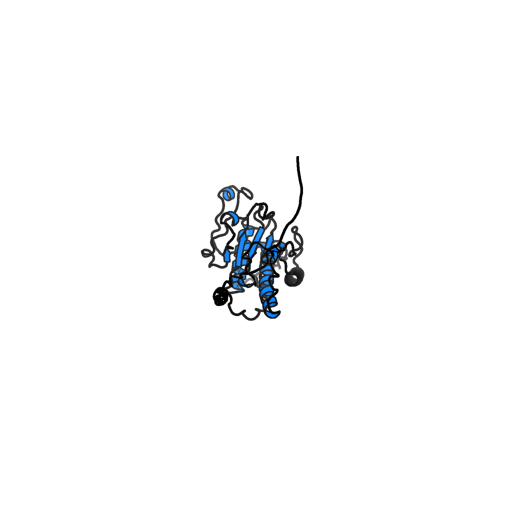5.738 9.902 1.00 36.94 260 GLY A CA 1
ATOM 2032 C C . GLY A 1 260 ? 10.056 -16.602 10.841 1.00 36.94 260 GLY A C 1
ATOM 2033 O O . GLY A 1 260 ? 9.082 -16.133 11.410 1.00 36.94 260 GLY A O 1
ATOM 2034 N N . THR A 1 261 ? 10.514 -17.838 11.064 1.00 31.83 261 THR A N 1
ATOM 2035 C CA . THR A 1 261 ? 10.283 -18.683 12.260 1.00 31.83 261 THR A CA 1
ATOM 2036 C C . THR A 1 261 ? 8.913 -19.352 12.480 1.00 31.83 261 THR A C 1
ATOM 2038 O O . THR A 1 261 ? 8.012 -18.808 13.107 1.00 31.83 261 THR A O 1
ATOM 2041 N N . ALA A 1 262 ? 8.873 -20.665 12.213 1.00 30.23 262 ALA A N 1
ATOM 2042 C CA . ALA A 1 262 ? 8.393 -21.655 13.186 1.00 30.23 262 ALA A CA 1
ATOM 2043 C C . ALA A 1 262 ? 9.178 -22.980 13.025 1.00 30.23 262 ALA A C 1
ATOM 2045 O O . ALA A 1 262 ? 9.366 -23.444 11.896 1.00 30.23 262 ALA A O 1
ATOM 2046 N N . PRO A 1 263 ? 9.653 -23.628 14.110 1.00 35.19 263 PRO A N 1
ATOM 2047 C CA . PRO A 1 263 ? 10.251 -24.955 14.022 1.00 35.19 263 PRO A CA 1
ATOM 2048 C C . PRO A 1 263 ? 9.192 -25.955 13.549 1.00 35.19 263 PRO A C 1
ATOM 2050 O O . PRO A 1 263 ? 8.110 -26.052 14.130 1.00 35.19 263 PRO A O 1
ATOM 2053 N N . ARG A 1 264 ? 9.513 -26.727 12.503 1.00 34.12 264 ARG A N 1
ATOM 2054 C CA . ARG A 1 264 ? 8.724 -27.892 12.080 1.00 34.12 264 ARG A CA 1
ATOM 2055 C C . ARG A 1 264 ? 8.449 -28.763 13.307 1.00 34.12 264 ARG A C 1
ATOM 2057 O O . ARG A 1 264 ? 9.369 -29.403 13.817 1.00 34.12 264 ARG A O 1
ATOM 2064 N N . GLN A 1 265 ? 7.197 -28.830 13.757 1.00 35.97 265 GLN A N 1
ATOM 2065 C CA . GLN A 1 265 ? 6.818 -29.909 14.658 1.00 35.97 265 GLN A CA 1
ATOM 2066 C C . GLN A 1 265 ? 7.061 -31.242 13.933 1.00 35.97 265 GLN A C 1
ATOM 2068 O O . GLN A 1 265 ? 6.702 -31.373 12.754 1.00 35.97 265 GLN A O 1
ATOM 2073 N N . PRO A 1 266 ? 7.694 -32.232 14.584 1.00 36.97 266 PRO A N 1
ATOM 2074 C CA . PRO A 1 266 ? 7.873 -33.538 13.979 1.00 36.97 266 PRO A CA 1
ATOM 2075 C C . PRO A 1 266 ? 6.498 -34.153 13.712 1.00 36.97 266 PRO A C 1
ATOM 2077 O O . PRO A 1 266 ? 5.650 -34.229 14.601 1.00 36.97 266 PRO A O 1
ATOM 2080 N N . ARG A 1 267 ? 6.278 -34.594 12.467 1.00 40.44 267 ARG A N 1
ATOM 2081 C CA . ARG A 1 267 ? 5.093 -35.375 12.094 1.00 40.44 267 ARG A CA 1
ATOM 2082 C C . ARG A 1 267 ? 4.954 -36.559 13.063 1.00 40.44 267 ARG A C 1
ATOM 2084 O O . ARG A 1 267 ? 5.936 -37.284 13.242 1.00 40.44 267 ARG A O 1
ATOM 2091 N N . PRO A 1 268 ? 3.766 -36.812 13.642 1.00 43.06 268 PRO A N 1
ATOM 2092 C CA . PRO A 1 268 ? 3.538 -38.058 14.355 1.00 43.06 268 PRO A CA 1
ATOM 2093 C C . PRO A 1 268 ? 3.727 -39.232 1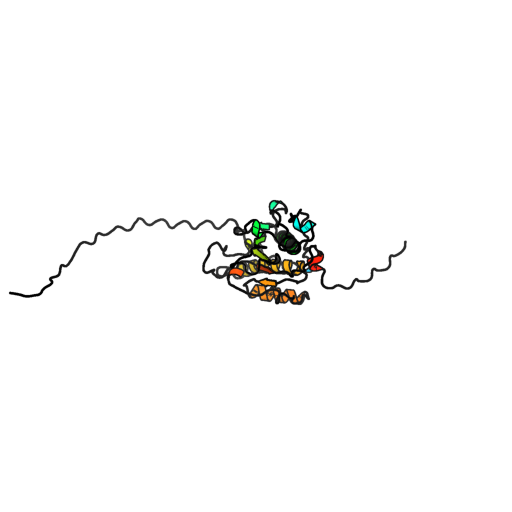3.380 1.00 43.06 268 PRO A C 1
ATOM 2095 O O . PRO A 1 268 ? 3.352 -39.116 12.207 1.00 43.06 268 PRO A O 1
ATOM 2098 N N . PRO A 1 269 ? 4.327 -40.350 13.825 1.00 46.34 269 PRO A N 1
ATOM 2099 C CA . PRO A 1 269 ? 4.560 -41.490 12.954 1.00 46.34 269 PRO A CA 1
ATOM 2100 C C . PRO A 1 269 ? 3.228 -42.000 12.404 1.00 46.34 269 PRO A C 1
ATOM 2102 O O . PRO A 1 269 ? 2.240 -42.132 13.134 1.00 46.34 269 PRO A O 1
ATOM 2105 N N . ALA A 1 270 ? 3.214 -42.272 11.098 1.00 51.84 270 ALA A N 1
ATOM 2106 C CA . ALA A 1 270 ? 2.073 -42.864 10.425 1.00 51.84 270 ALA A CA 1
ATOM 2107 C C . ALA A 1 270 ? 1.689 -44.166 11.142 1.00 51.84 270 ALA A C 1
ATOM 2109 O O . ALA A 1 270 ? 2.513 -45.064 11.320 1.00 51.84 270 ALA A O 1
ATOM 2110 N N . ARG A 1 271 ? 0.431 -44.260 11.581 1.00 51.19 271 ARG A N 1
ATOM 2111 C CA . ARG A 1 271 ? -0.124 -45.525 12.057 1.00 51.19 271 ARG A CA 1
ATOM 2112 C C . ARG A 1 271 ? -0.342 -46.413 10.839 1.00 51.19 271 ARG A C 1
ATOM 2114 O O . ARG A 1 271 ? -1.248 -46.149 10.053 1.00 51.19 271 ARG A O 1
ATOM 2121 N N . ASN A 1 272 ? 0.482 -47.446 10.704 1.00 51.78 272 ASN A N 1
ATOM 2122 C CA . ASN A 1 272 ? 0.228 -48.535 9.769 1.00 51.78 272 ASN A CA 1
ATOM 2123 C C . ASN A 1 272 ? -1.115 -49.188 10.137 1.00 51.78 272 ASN A C 1
ATOM 2125 O O . ASN A 1 272 ? -1.303 -49.611 11.281 1.00 51.78 272 ASN A O 1
ATOM 2129 N N . ARG A 1 273 ? -2.041 -49.216 9.179 1.00 52.81 273 ARG A N 1
ATOM 2130 C CA . ARG A 1 273 ? -3.153 -50.167 9.144 1.00 52.81 273 ARG A CA 1
ATOM 2131 C C . ARG A 1 273 ? -2.788 -51.276 8.177 1.00 52.81 273 ARG A C 1
ATOM 2133 O O . ARG A 1 273 ? -2.186 -50.933 7.136 1.00 52.81 273 ARG A O 1
#

pLDDT: mean 77.34, std 22.19, range [30.23, 97.5]

Secondary structure (DSSP, 8-state):
-------------------PPPP-PPPPPPPPPPTT------PPPPPPGGG---PPPS----B-TTGGGTPPTTTS-EEPPPGGGGTTSEEE-TT--GGGGEE-HHHHHHHHHHHHHHHHHSTT--EEE--SS--BTTBTTTTSS-EEEEE-TTT-SS---SSS-PPPTTTTS-HHHHHHHHHHHHHHHHHHHHHTTT--EEE---HHHHHHHHHHHHHTTPPPBTTBSSEE---GGGGSEEEEE--TT--SSGGGGTSS----PPPPPP---